Protein AF-A0A966R6T7-F1 (afdb_monomer_lite)

Foldseek 3Di:
DVVVVVVQFLQQLVVVCVLQVWAADPDPVAARTADPVGAGEHEFEDDPQKTWDAFFAALVNLVVLLQHKYKYFYADQDPVGGQGPWIWIAHSVLCVVVSVVVHVVQVVVQVVVVVVLVVCVVVPDDPVRSVVVCVVCVSGPGHGTDIDGNVSRVVGTDIADSPHSVRSNVVVVVVCVVRPGDDD

pLDDT: mean 89.48, std 11.53, range [48.59, 98.56]

Secondary structure (DSSP, 8-state):
-HHHHHHHHHHHHHHHHHHHT-EE-S-TTS-SEE-TT--EEEEEEEETTEE---SSB-HHHHHHHTTSEEEEEEEEEETTEEEEEEEEEE-GGGGHHHHHHHHHHHHHHHHHHHHHHHHHHHTT--HHHHHHHHHHTTT-S-BSSPPEEHHHHHHHSEEE-SS-HHHHHHHHHHHHHHSPPPP-

Sequence (184 aa):
MARAEMFQDNRRESQIAAFLGLVASERRAGEDAVDSKGNAYELKSASNSQVTTGRDVGVHTIEKWRQTFWVVAAGRQDEQGLQFSALFVVHPQGLESWFGRLESLLKSEERRFKRVLRAAKRAGATDEDIEFVRQKCQRGITRNNPKIPLQLFRENGLQLDHQNAAKAREQLAGFVRRHPLPRS

Radius of gyration: 19.32 Å; chains: 1; bounding box: 43×28×60 Å

Structure (mmCIF, N/CA/C/O backbone):
data_AF-A0A966R6T7-F1
#
_entry.id   AF-A0A966R6T7-F1
#
loop_
_atom_site.group_PDB
_atom_site.id
_atom_site.type_symbol
_atom_site.label_atom_id
_atom_site.label_alt_id
_atom_site.label_comp_id
_atom_site.label_asym_id
_atom_site.label_entity_id
_atom_site.label_seq_id
_atom_site.pdbx_PDB_ins_code
_atom_site.Cartn_x
_atom_site.Cartn_y
_atom_site.Cartn_z
_atom_site.occupancy
_atom_site.B_iso_or_equiv
_atom_site.auth_seq_id
_atom_site.auth_comp_id
_atom_site.auth_asym_id
_atom_site.auth_atom_id
_atom_site.pdbx_PDB_model_num
ATOM 1 N N . MET A 1 1 ? 22.887 -2.534 9.199 1.00 48.81 1 MET A N 1
ATOM 2 C CA . MET A 1 1 ? 21.661 -1.725 9.393 1.00 48.81 1 MET A CA 1
ATOM 3 C C . MET A 1 1 ? 20.399 -2.423 8.870 1.00 48.81 1 MET A C 1
ATOM 5 O O . MET A 1 1 ? 19.510 -2.648 9.673 1.00 48.81 1 MET A O 1
ATOM 9 N N . ALA A 1 2 ? 20.345 -2.896 7.616 1.00 55.16 2 ALA A N 1
ATOM 10 C CA . ALA A 1 2 ? 19.135 -3.493 7.009 1.00 55.16 2 ALA A CA 1
ATOM 11 C C . ALA A 1 2 ? 18.454 -4.653 7.779 1.00 55.16 2 ALA A C 1
ATOM 13 O O . ALA A 1 2 ? 17.241 -4.818 7.713 1.00 55.16 2 ALA A O 1
ATOM 14 N N . ARG A 1 3 ? 19.215 -5.474 8.519 1.00 48.59 3 ARG A N 1
ATOM 15 C CA . ARG A 1 3 ? 18.655 -6.603 9.283 1.00 48.59 3 ARG A CA 1
ATOM 16 C C . ARG A 1 3 ? 17.827 -6.138 10.488 1.00 48.59 3 ARG A C 1
ATOM 18 O O . ARG A 1 3 ? 16.816 -6.760 10.780 1.00 48.59 3 ARG A O 1
ATOM 25 N N . ALA A 1 4 ? 18.233 -5.054 11.151 1.00 57.59 4 ALA A N 1
ATOM 26 C CA . ALA A 1 4 ? 17.540 -4.518 12.323 1.00 57.59 4 ALA A CA 1
ATOM 27 C C . ALA A 1 4 ? 16.214 -3.841 11.941 1.00 57.59 4 ALA A C 1
ATOM 29 O O . ALA A 1 4 ? 15.201 -4.115 12.573 1.00 57.59 4 ALA A O 1
ATOM 30 N N . GLU A 1 5 ? 16.203 -3.047 10.865 1.00 58.25 5 GLU A N 1
ATOM 31 C CA . GLU A 1 5 ? 14.978 -2.423 10.334 1.00 58.25 5 GLU A CA 1
ATOM 32 C C . GLU A 1 5 ? 13.953 -3.476 9.905 1.00 58.25 5 GLU A C 1
ATOM 34 O O . GLU A 1 5 ? 12.793 -3.406 10.285 1.00 58.25 5 GLU A O 1
ATOM 39 N N . MET A 1 6 ? 14.402 -4.522 9.211 1.00 57.22 6 MET A N 1
ATOM 40 C CA . MET A 1 6 ? 13.554 -5.641 8.799 1.00 57.22 6 MET A CA 1
ATOM 41 C C . MET A 1 6 ? 12.954 -6.409 9.988 1.00 57.22 6 MET A C 1
ATOM 43 O O . MET A 1 6 ? 11.795 -6.808 9.947 1.00 57.22 6 MET A O 1
ATOM 47 N N . PHE A 1 7 ? 13.719 -6.618 11.066 1.00 59.69 7 PHE A N 1
ATOM 48 C CA . PHE A 1 7 ? 13.174 -7.211 12.292 1.00 59.69 7 PHE A CA 1
ATOM 49 C C . PHE A 1 7 ? 12.143 -6.299 12.968 1.00 59.69 7 PHE A C 1
ATOM 51 O O . PHE A 1 7 ? 11.191 -6.802 13.560 1.00 59.69 7 PHE A O 1
ATOM 58 N N . GLN A 1 8 ? 12.325 -4.980 12.894 1.00 60.62 8 GLN A N 1
ATOM 59 C CA . GLN A 1 8 ? 11.383 -4.012 13.453 1.00 60.62 8 GLN A CA 1
ATOM 60 C C . GLN A 1 8 ? 10.093 -3.912 12.630 1.00 60.62 8 GLN A C 1
ATOM 62 O O . GLN A 1 8 ? 9.017 -3.935 13.222 1.00 60.62 8 GLN A O 1
ATOM 67 N N . ASP A 1 9 ? 10.178 -3.866 11.299 1.00 65.44 9 ASP A N 1
ATOM 68 C CA . ASP A 1 9 ? 9.009 -3.857 10.407 1.00 65.44 9 ASP A CA 1
ATOM 69 C C . ASP A 1 9 ? 8.148 -5.104 10.609 1.00 65.44 9 ASP A C 1
ATOM 71 O O . ASP A 1 9 ? 6.967 -4.986 10.938 1.00 65.44 9 ASP A O 1
ATOM 75 N N . ASN A 1 10 ? 8.767 -6.289 10.577 1.00 76.62 10 ASN A N 1
ATOM 76 C CA . ASN A 1 10 ? 8.056 -7.546 10.803 1.00 76.62 10 ASN A CA 1
ATOM 77 C C . ASN A 1 10 ? 7.367 -7.583 12.177 1.00 76.62 10 ASN A C 1
ATOM 79 O O . ASN A 1 10 ? 6.277 -8.137 12.309 1.00 76.62 10 ASN A O 1
ATOM 83 N N . ARG A 1 11 ? 7.981 -6.995 13.217 1.00 82.19 11 ARG A N 1
ATOM 84 C CA . ARG A 1 11 ? 7.363 -6.898 14.551 1.00 82.19 11 ARG A CA 1
ATOM 85 C C . ARG A 1 11 ? 6.141 -5.983 14.551 1.00 82.19 11 ARG A C 1
ATOM 87 O O . ARG A 1 11 ? 5.140 -6.345 15.162 1.00 82.19 11 ARG A O 1
ATOM 94 N N . ARG A 1 12 ? 6.201 -4.834 13.868 1.00 86.00 12 ARG A N 1
ATOM 95 C CA . ARG A 1 12 ? 5.064 -3.905 13.759 1.00 86.00 12 ARG A CA 1
ATOM 96 C C . ARG A 1 12 ? 3.897 -4.538 13.014 1.00 86.00 12 ARG A C 1
ATOM 98 O O . ARG A 1 12 ? 2.777 -4.509 13.514 1.00 86.00 12 ARG A O 1
ATOM 105 N N . GLU A 1 13 ? 4.161 -5.147 11.863 1.00 89.12 13 GLU A N 1
ATOM 106 C CA . GLU A 1 13 ? 3.142 -5.834 11.061 1.00 89.12 13 GLU A CA 1
ATOM 107 C C . GLU A 1 13 ? 2.520 -7.002 11.842 1.00 89.12 13 GLU A C 1
ATOM 109 O O . GLU A 1 13 ? 1.297 -7.108 11.921 1.00 89.12 13 GLU A O 1
ATOM 114 N N . SER A 1 14 ? 3.339 -7.798 12.540 1.00 89.44 14 SER A N 1
ATOM 115 C CA . SER A 1 14 ? 2.851 -8.885 13.404 1.00 89.44 14 SER A CA 1
ATOM 116 C C . SER A 1 14 ? 1.982 -8.376 14.558 1.00 89.44 14 SER A C 1
ATOM 118 O O . SER A 1 14 ? 0.968 -8.991 14.883 1.00 89.44 14 SER A O 1
ATOM 120 N N . GLN A 1 15 ? 2.343 -7.245 15.175 1.00 92.00 15 GLN A N 1
ATOM 121 C CA . GLN A 1 15 ? 1.552 -6.638 16.248 1.00 92.00 15 GLN A CA 1
ATOM 122 C C . GLN A 1 15 ? 0.191 -6.148 15.731 1.00 92.00 15 GLN A C 1
ATOM 124 O O . GLN A 1 15 ? -0.826 -6.367 16.389 1.00 92.00 15 GLN A O 1
ATOM 129 N N . ILE A 1 16 ? 0.151 -5.532 14.542 1.00 94.88 16 ILE A N 1
ATOM 130 C CA . ILE A 1 16 ? -1.099 -5.115 13.885 1.00 94.88 16 ILE A CA 1
ATOM 131 C C . ILE A 1 16 ? -1.970 -6.339 13.573 1.00 94.88 16 ILE A C 1
ATOM 133 O O . ILE A 1 16 ? -3.153 -6.348 13.918 1.00 94.88 16 ILE A O 1
ATOM 137 N N . ALA A 1 17 ? -1.389 -7.385 12.974 1.00 95.25 17 ALA A N 1
ATOM 138 C CA . ALA A 1 17 ? -2.096 -8.623 12.650 1.00 95.25 17 ALA A CA 1
ATOM 139 C C . ALA A 1 17 ? -2.708 -9.264 13.905 1.00 95.25 17 ALA A C 1
ATOM 141 O O . ALA A 1 17 ? -3.908 -9.536 13.940 1.00 95.25 17 ALA A O 1
ATOM 142 N N . ALA A 1 18 ? -1.919 -9.414 14.974 1.00 94.56 18 ALA A N 1
ATOM 143 C CA . ALA A 1 18 ? -2.379 -9.976 16.241 1.00 94.56 18 ALA A CA 1
ATOM 144 C C . ALA A 1 18 ? -3.498 -9.136 16.884 1.00 94.56 18 ALA A C 1
ATOM 146 O O . ALA A 1 18 ? -4.502 -9.679 17.362 1.00 94.56 18 ALA A O 1
ATOM 147 N N . PHE A 1 19 ? -3.373 -7.805 16.859 1.00 95.88 19 PHE A N 1
ATOM 148 C CA . PHE A 1 19 ? -4.409 -6.907 17.370 1.00 95.88 19 PHE A CA 1
ATOM 149 C C . PHE A 1 19 ? -5.736 -7.103 16.622 1.00 95.88 19 PHE A C 1
ATOM 151 O O . PHE A 1 19 ? -6.790 -7.225 17.248 1.00 95.88 19 PHE A O 1
ATOM 158 N N . LEU A 1 20 ? -5.681 -7.250 15.297 1.00 97.25 20 LEU A N 1
ATOM 159 C CA . LEU A 1 20 ? -6.846 -7.437 14.428 1.00 97.25 20 LEU A CA 1
ATOM 160 C C . LEU A 1 20 ? -7.298 -8.894 14.254 1.00 97.25 20 LEU A C 1
ATOM 162 O O . LEU A 1 20 ? -8.274 -9.141 13.550 1.00 97.25 20 LEU A O 1
ATOM 166 N N . GLY A 1 21 ? -6.642 -9.857 14.908 1.00 96.00 21 GLY A N 1
ATOM 167 C CA . GLY A 1 21 ? -6.989 -11.276 14.781 1.00 96.00 21 GLY A CA 1
ATOM 168 C C . GLY A 1 21 ? -6.755 -11.839 13.373 1.00 96.00 21 GLY A C 1
ATOM 169 O O . GLY A 1 21 ? -7.456 -12.762 12.966 1.00 96.00 21 GLY A O 1
ATOM 170 N N . LEU A 1 22 ? -5.805 -11.265 12.634 1.00 96.38 22 LEU A N 1
ATOM 171 C CA . LEU A 1 22 ? -5.374 -11.731 11.318 1.00 96.38 22 LEU A CA 1
ATOM 172 C C . LEU A 1 22 ? -4.207 -12.713 11.460 1.00 96.38 22 LEU A C 1
ATOM 174 O O . LEU A 1 22 ? -3.426 -12.641 12.411 1.00 96.38 22 LEU A O 1
ATOM 178 N N . VAL A 1 23 ? -4.059 -13.602 10.482 1.00 92.88 23 VAL A N 1
ATOM 179 C CA . VAL A 1 23 ? -2.916 -14.513 10.390 1.00 92.88 23 VAL A CA 1
ATOM 180 C C . VAL A 1 23 ? -1.836 -13.836 9.555 1.00 92.88 23 VAL A C 1
ATOM 182 O O . VAL A 1 23 ? -2.030 -13.615 8.363 1.00 92.88 23 VAL A O 1
ATOM 185 N N . ALA A 1 24 ? -0.713 -13.481 10.182 1.00 89.12 24 ALA A N 1
ATOM 186 C CA . ALA A 1 24 ? 0.428 -12.900 9.480 1.00 89.12 24 ALA A CA 1
ATOM 187 C C . ALA A 1 24 ? 1.060 -13.925 8.527 1.00 89.12 24 ALA A C 1
ATOM 189 O O . ALA A 1 24 ? 1.245 -15.091 8.885 1.00 89.12 24 ALA A O 1
ATOM 190 N N . SER A 1 25 ? 1.419 -13.491 7.323 1.00 82.25 25 SER A N 1
ATOM 191 C CA . SER A 1 25 ? 2.091 -14.349 6.353 1.00 82.25 25 SER A CA 1
ATOM 192 C C . SER A 1 25 ? 3.572 -14.504 6.688 1.00 82.25 25 SER A C 1
ATOM 194 O O . SER A 1 25 ? 4.299 -13.531 6.863 1.00 82.25 25 SER A O 1
ATOM 196 N N . GLU A 1 26 ? 4.077 -15.737 6.662 1.00 68.50 26 GLU A N 1
ATOM 197 C CA . GLU A 1 26 ? 5.515 -16.003 6.838 1.00 68.50 26 GLU A CA 1
ATOM 198 C C . GLU A 1 26 ? 6.348 -15.684 5.578 1.00 68.50 26 GLU A C 1
ATOM 200 O O . GLU A 1 26 ? 7.582 -15.631 5.613 1.00 68.50 26 GLU A O 1
ATOM 205 N N . ARG A 1 27 ? 5.689 -15.475 4.428 1.00 59.03 27 ARG A N 1
ATOM 206 C CA . ARG A 1 27 ? 6.336 -15.277 3.122 1.00 59.03 27 ARG A CA 1
ATOM 207 C C . ARG A 1 27 ? 6.446 -13.794 2.765 1.00 59.03 27 ARG A C 1
ATOM 209 O O . ARG A 1 27 ? 5.451 -13.151 2.466 1.00 59.03 27 ARG A O 1
ATOM 216 N N . ARG A 1 28 ? 7.682 -13.300 2.615 1.00 54.72 28 ARG A N 1
ATOM 217 C CA . ARG A 1 28 ? 8.009 -11.903 2.236 1.00 54.72 28 ARG A CA 1
ATOM 218 C C . ARG A 1 28 ? 7.485 -11.416 0.876 1.00 54.72 28 ARG A C 1
ATOM 220 O O . ARG A 1 28 ? 7.586 -10.232 0.587 1.00 54.72 28 ARG A O 1
ATOM 227 N N . ALA A 1 29 ? 7.041 -12.321 0.006 1.00 54.47 29 ALA A N 1
ATOM 228 C CA . ALA A 1 29 ? 6.532 -11.989 -1.330 1.00 54.47 29 ALA A CA 1
ATOM 229 C C . ALA A 1 29 ? 4.987 -12.001 -1.403 1.00 54.47 29 ALA A C 1
ATOM 231 O O . ALA A 1 29 ? 4.412 -11.641 -2.433 1.00 54.47 29 ALA A O 1
ATOM 232 N N . GLY A 1 30 ? 4.324 -12.426 -0.320 1.00 67.81 30 GLY A N 1
ATOM 233 C CA . GLY A 1 30 ? 2.870 -12.538 -0.197 1.00 67.81 30 GLY A CA 1
ATOM 234 C C . GLY A 1 30 ? 2.227 -11.271 0.351 1.00 67.81 30 GLY A C 1
ATOM 235 O O . GLY A 1 30 ? 2.848 -10.211 0.359 1.00 67.81 30 GLY A O 1
ATOM 236 N N . GLU A 1 31 ? 0.949 -11.344 0.690 1.00 83.31 31 GLU A N 1
ATOM 237 C CA . GLU A 1 31 ? 0.270 -10.279 1.437 1.00 83.31 31 GLU A CA 1
ATOM 238 C C . GLU A 1 31 ? 0.726 -10.345 2.895 1.00 83.31 31 GLU A C 1
ATOM 240 O O . GLU A 1 31 ? 1.107 -11.420 3.358 1.00 83.31 31 GLU A O 1
ATOM 245 N N . ASP A 1 32 ? 0.708 -9.232 3.622 1.00 90.31 32 ASP A N 1
ATOM 246 C CA . ASP A 1 32 ? 1.268 -9.182 4.977 1.00 90.31 32 ASP A CA 1
ATOM 247 C C . ASP A 1 32 ? 0.447 -10.032 5.964 1.00 90.31 32 ASP A C 1
ATOM 249 O O . ASP A 1 32 ? 1.001 -10.645 6.881 1.00 90.31 32 ASP A O 1
ATOM 253 N N . ALA A 1 33 ? -0.873 -10.123 5.761 1.00 94.25 33 ALA A N 1
ATOM 254 C CA . ALA A 1 33 ? -1.752 -10.988 6.541 1.00 94.25 33 ALA A CA 1
ATOM 255 C C . ALA A 1 33 ? -3.020 -11.411 5.783 1.00 94.25 33 ALA A C 1
ATOM 257 O O . ALA A 1 33 ? -3.420 -10.781 4.804 1.00 94.25 33 ALA A O 1
ATOM 258 N N . VAL A 1 34 ? -3.685 -12.450 6.291 1.00 94.31 34 VAL A N 1
ATOM 259 C CA . VAL A 1 34 ? -4.971 -12.956 5.790 1.00 94.31 34 VAL A CA 1
ATOM 260 C C . VAL A 1 34 ? -5.982 -13.150 6.921 1.00 94.31 34 VAL A C 1
ATOM 262 O O . VAL A 1 34 ? -5.610 -13.435 8.063 1.00 94.31 34 VAL A O 1
ATOM 265 N N . ASP A 1 35 ? -7.273 -13.004 6.619 1.00 94.81 35 ASP A N 1
ATOM 266 C CA . ASP A 1 35 ? -8.348 -13.387 7.546 1.00 94.81 35 ASP A CA 1
ATOM 267 C C . ASP A 1 35 ? -8.838 -14.829 7.320 1.00 94.81 35 ASP A C 1
ATOM 269 O O . ASP A 1 35 ? -8.444 -15.514 6.376 1.00 94.81 35 ASP A O 1
ATOM 273 N N . SER A 1 36 ? -9.741 -15.303 8.185 1.00 92.19 36 SER A N 1
ATOM 274 C CA . SER A 1 36 ? -10.308 -16.659 8.111 1.00 92.19 36 SER A CA 1
ATOM 275 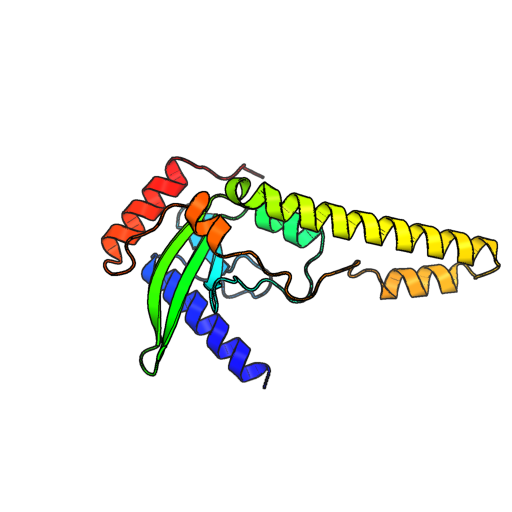C C . SER A 1 36 ? -11.163 -16.931 6.868 1.00 92.19 36 SER A C 1
ATOM 277 O O . SER A 1 36 ? -11.532 -18.079 6.623 1.00 92.19 36 SER A O 1
ATOM 279 N N . LYS A 1 37 ? -11.497 -15.899 6.088 1.00 91.31 37 LYS A N 1
ATOM 280 C CA . LYS A 1 37 ? -12.238 -16.002 4.825 1.00 91.31 37 LYS A CA 1
ATOM 281 C C . LYS A 1 37 ? -11.316 -15.899 3.608 1.00 91.31 37 LYS A C 1
ATOM 283 O O . LYS A 1 37 ? -11.815 -15.920 2.486 1.00 91.31 37 LYS A O 1
ATOM 288 N N . GLY A 1 38 ? -10.004 -15.796 3.825 1.00 91.69 38 GLY A N 1
ATOM 289 C CA . GLY A 1 38 ? -9.005 -15.673 2.771 1.00 91.69 38 GLY A CA 1
ATOM 290 C C . GLY A 1 38 ? -8.897 -14.272 2.176 1.00 91.69 38 GLY A C 1
ATOM 291 O O . GLY A 1 38 ? -8.292 -14.130 1.118 1.00 91.69 38 GLY A O 1
ATOM 292 N N . ASN A 1 39 ? -9.466 -13.234 2.807 1.00 94.25 39 ASN A N 1
ATOM 293 C CA . ASN A 1 39 ? -9.198 -11.873 2.348 1.00 94.25 39 ASN A CA 1
ATOM 294 C C . ASN A 1 39 ? -7.771 -11.484 2.717 1.00 94.25 39 ASN A C 1
ATOM 296 O O . ASN A 1 39 ? -7.317 -11.740 3.834 1.00 94.25 39 ASN A O 1
ATOM 300 N N . ALA A 1 40 ? -7.107 -10.823 1.781 1.00 94.62 40 ALA A N 1
ATOM 301 C CA . ALA A 1 40 ? -5.732 -10.395 1.904 1.00 94.62 40 ALA A CA 1
ATOM 302 C C . ALA A 1 40 ? -5.600 -8.960 2.427 1.00 94.62 40 ALA A C 1
ATOM 304 O O . ALA A 1 40 ? -6.387 -8.078 2.064 1.00 94.62 40 ALA A O 1
ATOM 305 N N . TYR A 1 41 ? -4.560 -8.723 3.228 1.00 96.00 41 TYR A N 1
ATOM 306 C CA . TYR A 1 41 ? -4.270 -7.438 3.855 1.00 96.00 41 TYR A CA 1
ATOM 307 C C . TYR A 1 41 ? -2.806 -7.037 3.650 1.00 96.00 41 TYR A C 1
ATOM 309 O O . TYR A 1 41 ? -1.891 -7.802 3.945 1.00 96.00 41 TYR A O 1
ATOM 317 N N . GLU A 1 42 ? -2.598 -5.800 3.209 1.00 95.88 42 GLU A N 1
ATOM 318 C CA . GLU A 1 42 ? -1.329 -5.083 3.317 1.00 95.88 42 GLU A CA 1
ATOM 319 C C . GLU A 1 42 ? -1.334 -4.313 4.648 1.00 95.88 42 GLU A C 1
ATOM 321 O O . GLU A 1 42 ? -2.228 -3.498 4.906 1.00 95.88 42 GLU A O 1
ATOM 326 N N . LEU A 1 43 ? -0.354 -4.573 5.509 1.00 95.06 43 LEU A N 1
ATOM 327 C CA . LEU A 1 43 ? -0.218 -3.971 6.831 1.00 95.06 43 LEU A CA 1
ATOM 328 C C . LEU A 1 43 ? 0.937 -2.978 6.808 1.00 95.06 43 LEU A C 1
ATOM 330 O O . LEU A 1 43 ? 2.046 -3.300 6.394 1.00 95.06 43 LEU A O 1
ATOM 334 N N . LYS A 1 44 ? 0.700 -1.752 7.270 1.00 93.25 44 LYS A N 1
ATOM 335 C CA . LYS A 1 44 ? 1.748 -0.730 7.338 1.00 93.25 44 LYS A CA 1
ATOM 336 C C . LYS A 1 44 ? 1.672 0.076 8.620 1.00 93.25 44 LYS A C 1
ATOM 338 O O . LYS A 1 44 ? 0.611 0.273 9.211 1.00 93.25 44 LYS A O 1
ATOM 343 N N . SER A 1 45 ? 2.818 0.613 9.017 1.00 90.25 45 SER A N 1
ATOM 344 C CA . SER A 1 45 ? 2.896 1.678 10.013 1.00 90.25 45 SER A CA 1
ATOM 345 C C . SER A 1 45 ? 3.174 3.020 9.341 1.00 90.25 45 SER A C 1
ATOM 347 O O . SER A 1 45 ? 3.980 3.090 8.412 1.00 90.25 45 SER A O 1
ATOM 349 N N . ALA A 1 46 ? 2.554 4.090 9.829 1.00 88.38 46 ALA A N 1
ATOM 350 C CA . ALA A 1 46 ? 2.800 5.447 9.359 1.00 88.38 46 ALA A CA 1
ATOM 351 C C . ALA A 1 46 ? 3.719 6.213 10.318 1.00 88.38 46 ALA A C 1
ATOM 353 O O . ALA A 1 46 ? 3.508 6.205 11.531 1.00 88.38 46 ALA A O 1
ATOM 354 N N . SER A 1 47 ? 4.680 6.952 9.763 1.00 79.25 47 SER A N 1
ATOM 355 C CA . SER A 1 47 ? 5.475 7.953 10.482 1.00 79.25 47 SER A CA 1
ATOM 356 C C . SER A 1 47 ? 5.376 9.297 9.758 1.00 79.25 47 SER A C 1
ATOM 358 O O . SER A 1 47 ? 5.286 9.346 8.532 1.00 79.25 47 SER A O 1
ATOM 360 N N . ASN A 1 48 ? 5.334 10.408 10.502 1.00 75.19 48 ASN A N 1
ATOM 361 C CA . ASN A 1 48 ? 5.305 11.769 9.939 1.00 75.19 48 ASN A CA 1
ATOM 362 C C . ASN A 1 48 ? 4.241 11.985 8.839 1.00 75.19 48 ASN A C 1
ATOM 364 O O . ASN A 1 48 ? 4.513 12.588 7.803 1.00 75.19 48 ASN A O 1
ATOM 368 N N . SER A 1 49 ? 3.024 11.470 9.048 1.00 86.12 49 SER A N 1
ATOM 369 C CA 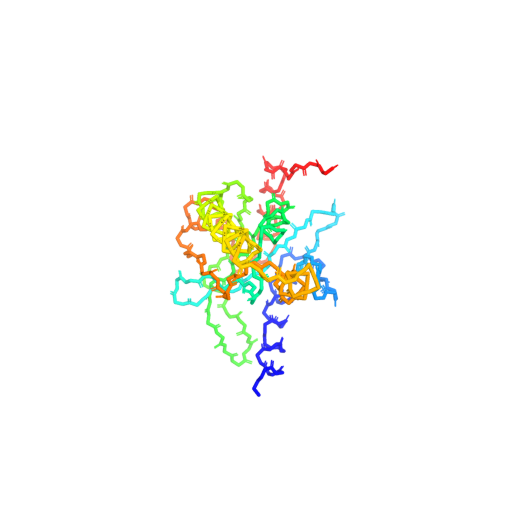. SER A 1 49 ? 1.896 11.574 8.102 1.00 86.12 49 SER A CA 1
ATOM 370 C C . SER A 1 49 ? 2.102 10.880 6.746 1.00 86.12 49 SER A C 1
ATOM 372 O O . SER A 1 49 ? 1.338 11.129 5.813 1.00 86.12 49 SER A O 1
ATOM 374 N N . GLN A 1 50 ? 3.090 9.993 6.623 1.00 89.75 50 GLN A N 1
ATOM 375 C CA . GLN A 1 50 ? 3.373 9.235 5.406 1.00 89.75 50 GLN A CA 1
ATOM 376 C C . GLN A 1 50 ? 3.382 7.734 5.696 1.00 89.75 50 GLN A C 1
ATOM 378 O O . GLN A 1 50 ? 3.866 7.282 6.734 1.00 89.75 50 GLN A O 1
ATOM 383 N N . VAL A 1 51 ? 2.872 6.960 4.744 1.00 92.19 51 VAL A N 1
ATOM 384 C CA . VAL A 1 51 ? 2.904 5.497 4.755 1.00 92.19 51 VAL A CA 1
ATOM 385 C C . VAL A 1 51 ? 3.986 5.043 3.789 1.00 92.19 51 VAL A C 1
ATOM 387 O O . VAL A 1 51 ? 4.046 5.488 2.637 1.00 92.19 51 VAL A O 1
ATOM 390 N N . THR A 1 52 ? 4.894 4.206 4.283 1.00 89.88 52 THR A N 1
ATOM 391 C CA . THR A 1 52 ? 5.944 3.597 3.470 1.00 89.88 52 THR A CA 1
ATOM 392 C C . THR A 1 52 ? 5.366 2.489 2.599 1.00 89.88 52 THR A C 1
ATOM 394 O O . THR A 1 52 ? 4.368 1.862 2.941 1.00 89.88 52 THR A O 1
ATOM 397 N N . THR A 1 53 ? 6.007 2.246 1.464 1.00 88.81 53 THR A N 1
ATOM 398 C CA . THR A 1 53 ? 5.662 1.150 0.553 1.00 88.81 53 THR A CA 1
ATOM 399 C C . THR A 1 53 ? 6.913 0.321 0.235 1.00 88.81 53 THR A C 1
ATOM 401 O O . THR A 1 53 ? 7.912 0.398 0.956 1.00 88.81 53 THR A O 1
ATOM 404 N N . GLY A 1 54 ? 6.878 -0.498 -0.819 1.00 86.94 54 GLY A N 1
ATOM 405 C CA . GLY A 1 54 ? 7.991 -1.356 -1.223 1.00 86.94 54 GLY A CA 1
ATOM 406 C C . GLY A 1 54 ? 9.191 -0.608 -1.821 1.00 86.94 54 GLY A C 1
ATOM 407 O O . GLY A 1 54 ? 9.097 0.536 -2.260 1.00 86.94 54 GLY A O 1
ATOM 408 N N . ARG A 1 55 ? 10.345 -1.282 -1.871 1.00 86.94 55 ARG A N 1
ATOM 409 C CA . ARG A 1 55 ? 11.573 -0.771 -2.518 1.00 86.94 55 ARG A CA 1
ATOM 410 C C . ARG A 1 55 ? 11.537 -0.861 -4.044 1.00 86.94 55 ARG A C 1
ATOM 412 O O . ARG A 1 55 ? 12.135 -0.032 -4.715 1.00 86.94 55 ARG A O 1
ATOM 419 N N . ASP A 1 56 ? 10.817 -1.842 -4.572 1.00 88.44 56 ASP A N 1
ATOM 420 C CA . ASP A 1 56 ? 10.757 -2.140 -6.002 1.00 88.44 56 ASP A CA 1
ATOM 421 C C . ASP A 1 56 ? 9.304 -2.095 -6.482 1.00 88.44 56 ASP A C 1
ATOM 423 O O . ASP A 1 56 ? 8.738 -3.102 -6.899 1.00 88.44 56 ASP A O 1
ATOM 427 N N . VAL A 1 57 ? 8.668 -0.923 -6.376 1.00 91.56 57 VAL A N 1
ATOM 428 C CA . VAL A 1 57 ? 7.256 -0.766 -6.755 1.00 91.56 57 VAL A CA 1
ATOM 429 C C . VAL A 1 57 ? 7.143 -0.595 -8.264 1.00 91.56 57 VAL A C 1
ATOM 431 O O . VAL A 1 57 ? 7.548 0.437 -8.804 1.00 91.56 57 VAL A O 1
ATOM 434 N N . GLY A 1 58 ? 6.588 -1.605 -8.932 1.00 92.31 58 GLY A N 1
ATOM 435 C CA . GLY A 1 58 ? 6.256 -1.596 -10.357 1.00 92.31 58 GLY A CA 1
ATOM 436 C C . GLY A 1 58 ? 4.748 -1.690 -10.605 1.00 92.31 58 GLY A C 1
ATOM 437 O O . GLY A 1 58 ? 3.950 -1.744 -9.672 1.00 92.31 58 GLY A O 1
ATOM 438 N N . VAL A 1 59 ? 4.346 -1.750 -11.881 1.00 92.31 59 VAL A N 1
ATOM 439 C CA . VAL A 1 59 ? 2.924 -1.880 -12.272 1.00 92.31 59 VAL A CA 1
ATOM 440 C C . VAL A 1 59 ? 2.291 -3.143 -11.670 1.00 92.31 59 VAL A C 1
ATOM 442 O O . VAL A 1 59 ? 1.222 -3.059 -11.077 1.00 92.31 59 VAL A O 1
ATOM 445 N N . HIS A 1 60 ? 3.007 -4.270 -11.700 1.00 90.12 60 HIS A N 1
ATOM 446 C CA . HIS A 1 60 ? 2.574 -5.532 -11.085 1.00 90.12 60 HIS A CA 1
AT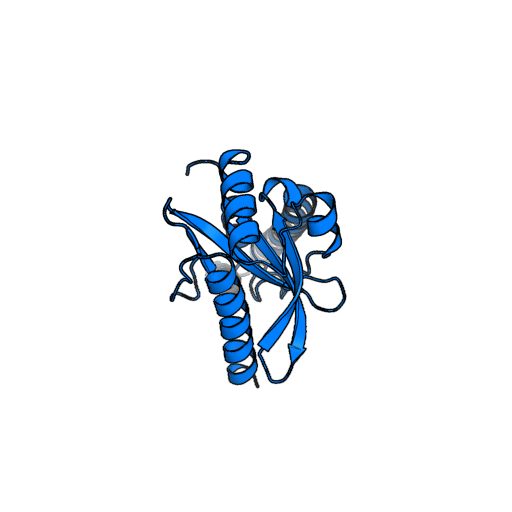OM 447 C C . HIS A 1 60 ? 2.321 -5.415 -9.568 1.00 90.12 60 HIS A C 1
ATOM 449 O O . HIS A 1 60 ? 1.447 -6.079 -9.018 1.00 90.12 60 HIS A O 1
ATOM 455 N N . THR A 1 61 ? 3.075 -4.557 -8.867 1.00 92.25 61 THR A N 1
ATOM 456 C CA . THR A 1 61 ? 2.872 -4.303 -7.435 1.00 92.25 61 THR A CA 1
ATOM 457 C C . THR A 1 61 ? 1.541 -3.592 -7.205 1.00 92.25 61 THR A C 1
ATOM 459 O O . THR A 1 61 ? 0.802 -3.945 -6.293 1.00 92.25 61 THR A O 1
ATOM 462 N N . ILE A 1 62 ? 1.213 -2.619 -8.060 1.00 94.31 62 ILE A N 1
ATOM 463 C CA . ILE A 1 62 ? -0.043 -1.862 -7.990 1.00 94.31 62 ILE A CA 1
ATOM 464 C C . ILE A 1 62 ? -1.239 -2.768 -8.301 1.00 94.31 62 ILE A C 1
ATOM 466 O O . ILE A 1 62 ? -2.262 -2.677 -7.629 1.00 94.31 62 ILE A O 1
ATOM 470 N N . GLU A 1 63 ? -1.112 -3.663 -9.283 1.00 93.19 63 GLU A N 1
ATOM 471 C CA . GLU A 1 63 ? -2.140 -4.664 -9.602 1.00 93.19 63 GLU A CA 1
ATOM 472 C C . GLU A 1 63 ? -2.466 -5.540 -8.388 1.00 93.19 63 GLU A C 1
ATOM 474 O O . GLU A 1 63 ? -3.637 -5.682 -8.041 1.00 93.19 63 GLU A O 1
ATOM 479 N N . LYS A 1 64 ? -1.439 -6.030 -7.681 1.00 92.19 64 LYS A N 1
ATOM 480 C CA . LYS A 1 64 ? -1.618 -6.763 -6.421 1.00 92.19 64 LYS A CA 1
ATOM 481 C C . LYS A 1 64 ? -2.275 -5.894 -5.347 1.00 92.19 64 LYS A C 1
ATOM 483 O O . LYS A 1 64 ? -3.241 -6.317 -4.727 1.00 92.19 64 LYS A O 1
ATOM 488 N N . TRP A 1 65 ? -1.803 -4.664 -5.148 1.00 94.94 65 TRP A N 1
ATOM 489 C CA . TRP A 1 65 ? -2.359 -3.754 -4.139 1.00 94.94 65 TRP A CA 1
ATOM 490 C C . TRP A 1 65 ? -3.832 -3.402 -4.356 1.00 94.94 65 TRP A C 1
ATOM 492 O O . TRP A 1 65 ? -4.517 -3.075 -3.390 1.00 94.94 65 TRP A O 1
ATOM 502 N N . ARG A 1 66 ? -4.336 -3.482 -5.594 1.00 96.00 66 ARG A N 1
ATOM 503 C CA . ARG A 1 66 ? -5.766 -3.316 -5.904 1.00 96.00 66 ARG A CA 1
ATOM 504 C C . ARG A 1 66 ? -6.633 -4.503 -5.471 1.00 96.00 66 ARG A C 1
ATOM 506 O O . ARG A 1 66 ? -7.855 -4.381 -5.472 1.00 96.00 66 ARG A O 1
ATOM 513 N N . GLN A 1 67 ? -6.019 -5.623 -5.102 1.00 95.25 67 GLN A N 1
ATOM 514 C CA . GLN A 1 67 ? -6.683 -6.859 -4.681 1.00 95.25 67 GLN A CA 1
ATOM 515 C C . GLN A 1 67 ? -6.559 -7.117 -3.175 1.00 95.25 67 GLN A C 1
ATOM 517 O O . GLN A 1 67 ? -6.970 -8.171 -2.704 1.00 95.25 67 GLN A O 1
ATOM 522 N N . THR A 1 68 ? -6.017 -6.173 -2.404 1.00 95.31 68 THR A N 1
ATOM 523 C CA . THR A 1 68 ? -5.797 -6.331 -0.962 1.00 95.31 68 THR A CA 1
ATOM 524 C C . THR A 1 68 ? -6.434 -5.185 -0.193 1.00 95.31 68 THR A C 1
ATOM 526 O O . THR A 1 68 ? -6.372 -4.028 -0.614 1.00 95.31 68 THR A O 1
ATOM 529 N N . PHE A 1 69 ? -6.998 -5.472 0.978 1.00 97.81 69 PHE A N 1
ATOM 530 C CA . PHE A 1 69 ? -7.306 -4.420 1.942 1.00 97.81 69 PHE A CA 1
ATOM 531 C C . PHE A 1 69 ? -6.013 -3.802 2.463 1.00 97.81 69 PHE A C 1
ATOM 533 O O . PHE A 1 69 ? -4.981 -4.463 2.532 1.00 97.81 69 PHE A O 1
ATOM 540 N N . TRP A 1 70 ? -6.074 -2.539 2.865 1.00 97.75 70 TRP A N 1
ATOM 541 C CA . TRP A 1 70 ? -4.947 -1.870 3.497 1.00 97.75 70 TRP A CA 1
ATOM 542 C C . TRP A 1 70 ? -5.278 -1.529 4.935 1.00 97.75 70 TRP A C 1
ATOM 544 O O . TRP A 1 70 ? -6.315 -0.921 5.203 1.00 97.75 70 TRP A O 1
ATOM 554 N N . VAL A 1 71 ? -4.372 -1.869 5.846 1.00 97.62 71 VAL A N 1
ATOM 555 C CA . VAL A 1 71 ? -4.440 -1.466 7.247 1.00 97.62 71 VAL A CA 1
ATOM 556 C C . VAL A 1 71 ? -3.226 -0.622 7.582 1.00 97.62 71 VAL A C 1
ATOM 558 O O . VAL A 1 71 ? -2.086 -1.034 7.370 1.00 97.62 71 VAL A O 1
ATOM 561 N N . VAL A 1 72 ? -3.471 0.558 8.146 1.00 96.38 72 VAL A N 1
ATOM 562 C CA . VAL A 1 72 ? -2.410 1.475 8.558 1.00 96.38 72 VAL A CA 1
ATOM 563 C C . VAL A 1 72 ? -2.542 1.817 10.029 1.00 96.38 72 VAL A C 1
ATOM 565 O O . VAL A 1 72 ? -3.537 2.406 10.451 1.00 96.38 72 VAL A O 1
ATOM 568 N N . ALA A 1 73 ? -1.500 1.502 10.793 1.00 94.75 73 ALA A N 1
ATOM 569 C CA . ALA A 1 73 ? -1.344 1.956 12.166 1.00 94.75 73 ALA A CA 1
ATOM 570 C C . ALA A 1 73 ? -0.478 3.222 12.209 1.00 94.75 73 ALA A C 1
ATOM 572 O O . ALA A 1 73 ? 0.679 3.219 11.787 1.00 94.75 73 ALA A O 1
ATOM 573 N N . ALA A 1 74 ? -1.016 4.314 12.741 1.00 92.31 74 ALA A N 1
ATOM 574 C CA . ALA A 1 74 ? -0.223 5.474 13.131 1.00 92.31 74 ALA A CA 1
ATOM 575 C C . ALA A 1 74 ? 0.105 5.359 14.620 1.00 92.31 74 ALA A C 1
ATOM 577 O O . ALA A 1 74 ? -0.747 4.965 15.417 1.00 92.31 74 ALA A O 1
ATOM 578 N N . GLY A 1 75 ? 1.334 5.691 15.001 1.00 87.62 75 GLY A N 1
ATOM 579 C CA . GLY A 1 75 ? 1.772 5.481 16.372 1.00 87.62 75 GLY A CA 1
ATOM 580 C C . GLY A 1 75 ? 3.213 5.881 16.624 1.00 87.62 75 GLY A C 1
ATOM 581 O O . GLY A 1 75 ? 3.905 6.378 15.733 1.00 87.62 75 GLY A O 1
ATOM 582 N N . ARG A 1 76 ? 3.661 5.660 17.857 1.00 84.62 76 ARG A N 1
ATOM 583 C CA . ARG A 1 76 ? 5.063 5.823 18.256 1.00 84.62 76 ARG A CA 1
ATOM 584 C C . ARG A 1 76 ? 5.619 4.477 18.687 1.00 84.62 76 ARG A C 1
ATOM 586 O O . ARG A 1 76 ? 4.909 3.687 19.297 1.00 84.62 76 ARG A O 1
ATOM 593 N N . GLN A 1 77 ? 6.876 4.229 18.348 1.00 81.88 77 GLN A N 1
ATOM 594 C CA . GLN A 1 77 ? 7.600 3.078 18.868 1.00 81.88 77 GLN A CA 1
ATOM 595 C C . GLN A 1 77 ? 8.167 3.441 20.243 1.00 81.88 77 GLN A C 1
ATOM 597 O O . GLN A 1 77 ? 8.845 4.463 20.358 1.00 81.88 77 GLN A O 1
ATOM 602 N N . ASP A 1 78 ? 7.922 2.605 21.245 1.00 81.62 78 ASP A N 1
ATOM 603 C CA . ASP A 1 78 ? 8.577 2.665 22.551 1.00 81.62 78 ASP A CA 1
ATOM 604 C C . ASP A 1 78 ? 9.167 1.296 22.943 1.00 81.62 78 ASP A C 1
ATOM 606 O O . ASP A 1 78 ? 9.247 0.376 22.120 1.00 81.62 78 ASP A O 1
ATOM 610 N N . GLU A 1 79 ? 9.628 1.178 24.191 1.00 77.56 79 GLU A N 1
ATOM 611 C CA . GLU A 1 79 ? 10.216 -0.048 24.747 1.00 77.56 79 GLU A CA 1
ATOM 612 C C . GLU A 1 79 ? 9.232 -1.231 24.780 1.00 77.56 79 GLU A C 1
ATOM 614 O O . GLU A 1 79 ? 9.656 -2.386 24.780 1.00 77.56 79 GLU A O 1
ATOM 619 N N . GLN A 1 80 ? 7.925 -0.956 24.770 1.00 76.50 80 GLN A N 1
ATOM 620 C CA . GLN A 1 80 ? 6.850 -1.945 24.869 1.00 76.50 80 GLN A CA 1
ATOM 621 C C . GLN A 1 80 ? 6.295 -2.344 23.494 1.00 76.50 80 GLN A C 1
ATOM 623 O O . GLN A 1 80 ? 5.625 -3.370 23.377 1.00 76.50 80 GLN A O 1
ATOM 628 N N . GLY A 1 81 ? 6.588 -1.578 22.441 1.00 76.88 81 GLY A N 1
ATOM 629 C CA . GLY A 1 81 ? 6.188 -1.891 21.072 1.00 76.88 81 GLY A CA 1
ATOM 630 C C . GLY A 1 81 ? 5.685 -0.675 20.306 1.00 76.88 81 GLY A C 1
ATOM 631 O O . GLY A 1 81 ? 6.039 0.466 20.596 1.00 76.88 81 GLY A O 1
ATOM 632 N N . LEU A 1 82 ? 4.884 -0.920 19.268 1.00 80.12 82 LEU A N 1
ATOM 633 C CA . LEU A 1 82 ? 4.182 0.151 18.570 1.00 80.12 82 LEU A CA 1
ATOM 634 C C . LEU A 1 82 ? 2.940 0.538 19.382 1.00 80.12 82 LEU A C 1
ATOM 636 O O . LEU A 1 82 ? 2.011 -0.256 19.50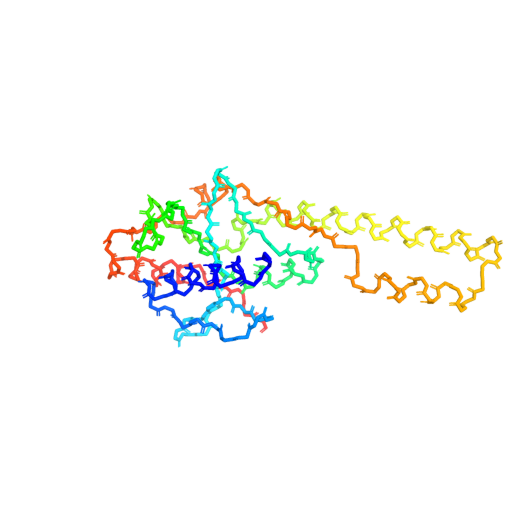7 1.00 80.12 82 LEU A O 1
ATOM 640 N N . GLN A 1 83 ? 2.911 1.764 19.897 1.00 88.19 83 GLN A N 1
ATOM 641 C CA . GLN A 1 83 ? 1.738 2.338 20.549 1.00 88.19 83 GLN A CA 1
ATOM 642 C C . GLN A 1 83 ? 0.852 2.993 19.498 1.00 88.19 83 GLN A C 1
ATOM 644 O O . GLN A 1 83 ? 1.223 4.019 18.914 1.00 88.19 83 GLN A O 1
ATOM 649 N N . PHE A 1 84 ? -0.309 2.396 19.232 1.00 89.69 84 PHE A N 1
ATOM 650 C CA . PHE A 1 84 ? -1.261 2.934 18.267 1.00 89.69 84 PHE A CA 1
ATOM 651 C C . PHE A 1 84 ? -1.874 4.233 18.797 1.00 89.69 84 PHE A C 1
ATOM 653 O O . PHE A 1 84 ? -2.431 4.269 19.887 1.00 89.69 84 PHE A O 1
ATOM 660 N N . SER A 1 85 ? -1.812 5.297 18.002 1.00 92.50 85 SER A N 1
ATOM 661 C CA . SER A 1 85 ? -2.619 6.507 18.195 1.00 92.50 85 SER A CA 1
ATOM 662 C C . SER A 1 85 ? -3.796 6.571 17.221 1.00 92.50 85 SER A C 1
ATOM 664 O O . SER A 1 85 ? -4.764 7.291 17.454 1.00 92.50 85 SER A O 1
ATOM 666 N N . ALA A 1 86 ? -3.725 5.816 16.122 1.00 94.38 86 ALA A N 1
ATOM 667 C CA . ALA A 1 86 ? -4.844 5.571 15.227 1.00 94.38 86 ALA A CA 1
ATOM 668 C C . ALA A 1 86 ? -4.620 4.287 14.424 1.00 94.38 86 ALA A C 1
ATOM 670 O O . ALA A 1 86 ? -3.484 3.911 14.130 1.00 94.38 86 ALA A O 1
ATOM 671 N N . LEU A 1 87 ? -5.717 3.651 14.026 1.00 97.12 87 LEU A N 1
ATOM 672 C CA . LEU A 1 87 ? -5.720 2.462 13.188 1.00 97.12 87 LEU A CA 1
ATOM 673 C C . LEU A 1 87 ? -6.782 2.646 12.107 1.00 97.12 87 LEU A C 1
ATOM 675 O O . LEU A 1 87 ? -7.924 2.968 12.423 1.00 97.12 87 LEU A O 1
ATOM 679 N N . PHE A 1 88 ? -6.412 2.475 10.844 1.00 98.25 88 PHE A N 1
ATOM 680 C CA . PHE A 1 88 ? -7.314 2.653 9.707 1.00 98.25 88 PHE A CA 1
ATOM 681 C C . PHE A 1 88 ? -7.375 1.379 8.880 1.00 98.25 88 PHE A C 1
ATOM 683 O O . PHE A 1 88 ? -6.342 0.744 8.678 1.00 98.25 88 PHE A O 1
ATOM 690 N N . VAL A 1 89 ? -8.556 1.056 8.354 1.00 98.50 89 VAL A N 1
ATOM 691 C CA . VAL A 1 89 ? -8.725 0.099 7.255 1.00 98.50 89 VAL A CA 1
ATOM 692 C C . VAL A 1 89 ? -9.295 0.811 6.033 1.00 98.50 89 VAL A C 1
ATOM 694 O O . VAL A 1 89 ? -10.197 1.639 6.153 1.00 98.50 89 VAL A O 1
ATOM 697 N N . VAL A 1 90 ? -8.767 0.495 4.853 1.00 98.19 90 VAL A N 1
ATOM 698 C CA . VAL A 1 90 ? -9.174 1.078 3.572 1.00 98.19 90 VAL A CA 1
ATOM 699 C C . VAL A 1 90 ? -9.361 -0.030 2.538 1.00 98.19 90 VAL A C 1
ATOM 701 O O . VAL A 1 90 ? -8.550 -0.951 2.433 1.00 98.19 90 VAL A O 1
ATOM 704 N N . HIS A 1 91 ? -10.431 0.075 1.748 1.00 98.25 91 HIS A N 1
ATOM 705 C CA . HIS A 1 91 ? -10.619 -0.730 0.541 1.00 98.25 91 HIS A CA 1
ATOM 706 C C . HIS A 1 91 ? -9.756 -0.144 -0.591 1.00 98.25 91 HIS A C 1
ATOM 708 O O . HIS A 1 91 ? -9.717 1.080 -0.718 1.00 98.25 91 HIS A O 1
ATOM 714 N N . PRO A 1 92 ? -9.109 -0.948 -1.455 1.00 97.31 92 PRO A N 1
ATOM 715 C CA . PRO A 1 92 ? -8.168 -0.451 -2.467 1.00 97.31 92 PRO A CA 1
ATOM 716 C C . PRO A 1 92 ? -8.734 0.632 -3.396 1.00 97.31 92 PRO A C 1
ATOM 718 O O . PRO A 1 92 ? -8.003 1.531 -3.803 1.00 97.31 92 PRO A O 1
ATOM 721 N N . GLN A 1 93 ? -10.044 0.625 -3.663 1.00 97.12 93 GLN A N 1
ATOM 722 C CA . GLN A 1 93 ? -10.716 1.707 -4.406 1.00 97.12 93 GLN A CA 1
ATOM 723 C C . GLN A 1 93 ? -10.524 3.093 -3.762 1.00 97.12 93 GLN A C 1
ATOM 725 O O . GLN A 1 93 ? -10.399 4.086 -4.473 1.00 97.12 93 GLN A O 1
ATOM 730 N N . GLY A 1 94 ? -10.437 3.173 -2.431 1.00 97.31 94 GLY A N 1
ATOM 731 C CA . GLY A 1 94 ? -10.145 4.409 -1.699 1.00 97.31 94 GLY A CA 1
ATOM 732 C C . GLY A 1 94 ? -8.714 4.928 -1.893 1.00 97.31 94 GLY A C 1
ATOM 733 O O . GLY A 1 94 ? -8.416 6.068 -1.548 1.00 97.31 94 GLY A O 1
ATOM 734 N N . LEU A 1 95 ? -7.821 4.119 -2.469 1.00 97.69 95 LEU A N 1
ATOM 735 C CA . LEU A 1 95 ? -6.446 4.494 -2.810 1.00 97.69 95 LEU A CA 1
ATOM 736 C C . LEU A 1 95 ? -6.241 4.668 -4.324 1.00 97.69 95 LEU A C 1
ATOM 738 O O . LEU A 1 95 ? -5.143 5.020 -4.760 1.00 97.69 95 LEU A O 1
ATOM 742 N N . GLU A 1 96 ? -7.289 4.489 -5.134 1.00 96.62 96 GLU A N 1
ATOM 743 C CA . GLU A 1 96 ? -7.175 4.429 -6.594 1.00 96.62 96 GLU A CA 1
ATOM 744 C C . GLU A 1 96 ? -6.651 5.735 -7.204 1.00 96.62 96 GLU A C 1
ATOM 746 O O . GLU A 1 96 ? -5.868 5.716 -8.151 1.00 96.62 96 GLU A O 1
ATOM 751 N N . SER A 1 97 ? -6.985 6.886 -6.610 1.00 96.75 97 SER A N 1
ATOM 752 C CA . SER A 1 97 ? -6.444 8.180 -7.051 1.00 96.75 97 SER A CA 1
ATOM 753 C C . SER A 1 97 ? -4.915 8.247 -6.943 1.00 96.75 97 SER A C 1
ATOM 755 O O . SER A 1 97 ? -4.255 8.913 -7.743 1.00 96.75 97 SER A O 1
ATOM 757 N N . TRP A 1 98 ? -4.326 7.550 -5.969 1.00 97.75 98 TRP A N 1
ATOM 758 C CA . TRP A 1 98 ? -2.882 7.452 -5.810 1.00 97.75 98 TRP A CA 1
ATOM 759 C C . TRP A 1 98 ? -2.297 6.336 -6.681 1.00 97.75 98 TRP A C 1
ATOM 761 O O . TRP A 1 98 ? -1.321 6.596 -7.390 1.00 97.75 98 TRP A O 1
ATOM 771 N N . PHE A 1 99 ? -2.925 5.153 -6.713 1.00 97.38 99 PHE A N 1
ATOM 772 C CA . PHE A 1 99 ? -2.511 4.040 -7.577 1.00 97.38 99 PHE A CA 1
ATOM 773 C C . PHE A 1 99 ? -2.459 4.446 -9.050 1.00 97.38 99 PHE A C 1
ATOM 775 O O . PHE A 1 99 ? -1.422 4.277 -9.689 1.00 97.38 99 PHE A O 1
ATOM 782 N N . GLY A 1 100 ? -3.517 5.068 -9.573 1.00 97.62 100 GLY A N 1
ATOM 783 C CA . GLY A 1 100 ? -3.587 5.502 -10.967 1.00 97.62 100 GLY A CA 1
ATOM 784 C C . GLY A 1 100 ? -2.521 6.539 -11.334 1.00 97.62 100 GLY A C 1
ATOM 785 O O . GLY A 1 100 ? -1.936 6.470 -12.417 1.00 97.62 100 GLY A O 1
ATOM 786 N N . ARG A 1 101 ? -2.193 7.473 -10.426 1.00 97.50 101 ARG A N 1
ATOM 787 C CA . ARG A 1 101 ? -1.097 8.437 -10.645 1.00 97.50 101 ARG A CA 1
ATOM 788 C C . ARG A 1 101 ? 0.260 7.743 -10.720 1.00 97.50 101 ARG A C 1
ATOM 790 O O . ARG A 1 101 ? 1.027 8.022 -11.643 1.00 97.50 101 ARG A O 1
ATOM 797 N N . LEU A 1 102 ? 0.553 6.851 -9.773 1.00 96.38 102 LEU A N 1
ATOM 798 C CA . LEU A 1 102 ? 1.816 6.115 -9.752 1.00 96.38 102 LEU A CA 1
ATOM 799 C C . LEU A 1 102 ? 1.941 5.202 -10.978 1.00 96.38 102 LEU A C 1
ATOM 801 O O . LEU A 1 102 ? 2.968 5.204 -11.650 1.00 96.38 102 LEU A O 1
ATOM 805 N N . GLU A 1 103 ? 0.881 4.476 -11.319 1.00 96.31 103 GLU A N 1
ATOM 806 C CA . GLU A 1 103 ? 0.839 3.601 -12.486 1.00 96.31 103 GLU A CA 1
ATOM 8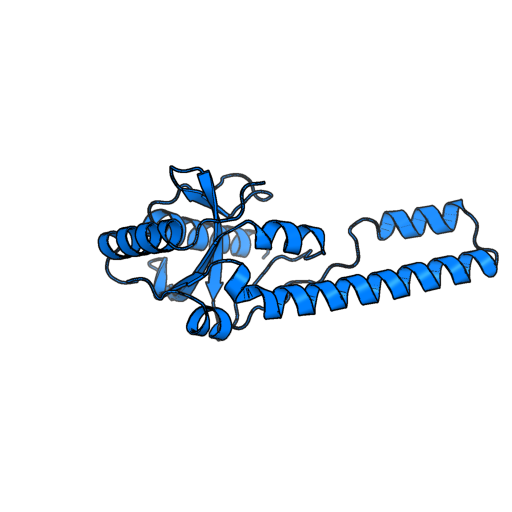07 C C . GLU A 1 103 ? 1.034 4.378 -13.795 1.00 96.31 103 GLU A C 1
ATOM 809 O O . GLU A 1 103 ? 1.814 3.964 -14.655 1.00 96.31 103 GLU A O 1
ATOM 814 N N . SER A 1 104 ? 0.370 5.528 -13.949 1.00 96.38 104 SER A N 1
ATOM 815 C CA . SER A 1 104 ? 0.530 6.393 -15.123 1.00 96.38 104 SER A CA 1
ATOM 816 C C . SER A 1 104 ? 1.972 6.881 -15.270 1.00 96.38 104 SER A C 1
ATOM 818 O O . SER A 1 104 ? 2.529 6.841 -16.374 1.00 96.38 104 SER A O 1
ATOM 820 N N . LEU A 1 105 ? 2.606 7.266 -14.154 1.00 94.25 105 LEU A N 1
ATOM 821 C CA . LEU A 1 105 ? 4.017 7.638 -14.118 1.00 94.25 105 LEU A CA 1
ATOM 822 C C . LEU A 1 105 ? 4.900 6.477 -14.592 1.00 94.25 105 LEU A C 1
ATOM 824 O O . LEU A 1 105 ? 5.616 6.649 -15.578 1.00 94.25 105 LEU A O 1
ATOM 828 N N . LEU A 1 106 ? 4.782 5.297 -13.977 1.00 93.19 106 LEU A N 1
ATOM 829 C CA . LEU A 1 106 ? 5.560 4.101 -14.328 1.00 93.19 106 LEU A CA 1
ATOM 830 C C . LEU A 1 106 ? 5.405 3.731 -15.813 1.00 93.19 106 LEU A C 1
ATOM 832 O O . LEU A 1 106 ? 6.395 3.579 -16.532 1.00 93.19 106 LEU A O 1
ATOM 836 N N . LYS A 1 107 ? 4.163 3.687 -16.316 1.00 92.38 107 LYS A N 1
ATOM 837 C CA . LYS A 1 107 ? 3.866 3.414 -17.733 1.00 92.38 107 LYS A CA 1
ATOM 838 C C . LYS A 1 107 ? 4.461 4.481 -18.655 1.00 92.38 107 LYS A C 1
ATOM 840 O O . LYS A 1 107 ? 4.896 4.178 -19.767 1.00 92.38 107 LYS A O 1
ATOM 845 N N . SER A 1 108 ? 4.480 5.747 -18.233 1.00 93.50 108 SER A N 1
ATOM 846 C CA . SER A 1 108 ? 5.083 6.830 -19.018 1.00 93.50 108 SER A CA 1
ATOM 847 C C . SER A 1 108 ? 6.597 6.680 -19.140 1.00 93.50 108 SER A C 1
ATOM 849 O O . SER A 1 108 ? 7.144 6.888 -20.225 1.00 93.50 108 SER A O 1
ATOM 851 N N . GLU A 1 109 ? 7.265 6.273 -18.064 1.00 91.62 109 GLU A N 1
ATOM 852 C CA . GLU A 1 109 ? 8.701 6.020 -18.058 1.00 91.62 109 GLU A CA 1
ATOM 853 C C . GLU A 1 109 ? 9.023 4.806 -18.930 1.00 91.62 109 GLU A C 1
ATOM 855 O O . GLU A 1 109 ? 9.946 4.860 -19.744 1.00 91.62 109 GLU A O 1
ATOM 860 N N . GLU A 1 110 ? 8.205 3.752 -18.859 1.00 89.88 110 GLU A N 1
ATOM 861 C CA . GLU A 1 110 ? 8.386 2.542 -19.661 1.00 89.88 110 GLU A CA 1
ATOM 862 C C . GLU A 1 110 ? 8.301 2.863 -21.160 1.00 89.88 110 GLU A C 1
ATOM 864 O O . GLU A 1 110 ? 9.117 2.405 -21.967 1.00 89.88 110 GLU A O 1
ATOM 869 N N . ARG A 1 111 ? 7.363 3.740 -21.548 1.00 91.62 111 ARG A N 1
ATOM 870 C CA . ARG A 1 111 ? 7.268 4.256 -22.922 1.00 91.62 111 ARG A CA 1
ATOM 871 C C . ARG A 1 111 ? 8.523 5.024 -23.344 1.00 91.62 111 ARG A C 1
ATOM 873 O O . ARG A 1 111 ? 8.954 4.881 -24.491 1.00 91.62 111 ARG A O 1
ATOM 880 N N . ARG A 1 112 ? 9.121 5.833 -22.457 1.00 92.44 112 ARG A N 1
ATOM 881 C CA . ARG A 1 112 ? 10.380 6.549 -22.748 1.00 92.44 112 ARG A CA 1
ATOM 882 C C . ARG A 1 112 ? 11.524 5.564 -22.957 1.00 92.44 112 ARG A C 1
ATOM 884 O O . ARG A 1 112 ? 12.227 5.682 -23.956 1.00 92.44 112 ARG A O 1
ATOM 891 N N . PHE A 1 113 ? 11.650 4.569 -22.085 1.00 90.94 113 PHE A N 1
ATOM 892 C CA . PHE A 1 113 ? 12.661 3.522 -22.201 1.00 90.94 113 PHE A CA 1
ATOM 893 C C . PHE A 1 113 ? 12.536 2.752 -23.524 1.00 90.94 113 PHE A C 1
ATOM 895 O O . PHE A 1 113 ? 13.492 2.676 -24.296 1.00 90.94 113 PHE A O 1
ATOM 902 N N . LYS A 1 114 ? 11.324 2.294 -23.869 1.00 90.88 114 LYS A N 1
ATOM 903 C CA . LYS A 1 114 ? 11.043 1.633 -25.157 1.00 90.88 114 LYS A CA 1
ATOM 904 C C . LYS A 1 114 ? 11.414 2.510 -26.357 1.00 90.88 114 LYS A C 1
ATOM 906 O O . LYS A 1 114 ? 11.925 2.000 -27.352 1.00 90.88 114 LYS A O 1
ATOM 911 N N . ARG A 1 115 ? 11.182 3.825 -26.283 1.00 94.44 115 ARG A N 1
ATOM 912 C CA . ARG A 1 115 ? 11.579 4.769 -27.341 1.00 94.44 115 ARG A CA 1
ATOM 913 C C . ARG A 1 115 ? 13.101 4.868 -27.483 1.00 94.44 115 ARG A C 1
ATOM 915 O O . ARG A 1 115 ? 13.578 4.878 -28.614 1.00 94.44 115 ARG A O 1
ATOM 922 N N . VAL A 1 116 ? 13.840 4.912 -26.373 1.00 93.81 116 VAL A N 1
ATOM 923 C CA . VAL A 1 116 ? 15.314 4.940 -26.377 1.00 93.81 116 VAL A CA 1
ATOM 924 C C . VAL A 1 116 ? 15.878 3.662 -26.995 1.00 93.81 116 VAL A C 1
ATOM 926 O O . VAL A 1 116 ? 16.692 3.758 -27.907 1.00 93.81 116 VAL A O 1
ATOM 929 N N . LEU A 1 117 ? 15.380 2.481 -26.608 1.00 93.56 117 LEU A N 1
ATOM 930 C CA . LEU A 1 117 ? 15.828 1.214 -27.204 1.00 93.56 117 LEU A CA 1
ATOM 931 C C . LEU A 1 117 ? 15.600 1.165 -28.721 1.00 93.56 117 LEU A C 1
ATOM 933 O O . LEU A 1 117 ? 16.475 0.743 -29.472 1.00 93.56 117 LEU A O 1
ATOM 937 N N . ARG A 1 118 ? 14.445 1.648 -29.203 1.00 94.81 118 ARG A N 1
ATOM 938 C CA . ARG A 1 118 ? 14.179 1.740 -30.651 1.00 94.81 118 ARG A CA 1
ATOM 939 C C . ARG A 1 118 ? 15.139 2.698 -31.356 1.00 94.81 118 ARG A C 1
ATOM 941 O O . ARG A 1 118 ? 15.526 2.437 -32.490 1.00 94.81 118 ARG A O 1
ATOM 948 N N . ALA A 1 119 ? 15.487 3.818 -30.724 1.00 97.31 119 ALA A N 1
ATOM 949 C CA . ALA A 1 119 ? 16.446 4.766 -31.281 1.00 97.31 119 ALA A CA 1
ATOM 950 C C . ALA A 1 119 ? 17.857 4.164 -31.345 1.00 97.31 119 ALA A C 1
ATOM 952 O O . ALA A 1 119 ? 18.478 4.243 -32.398 1.00 97.31 119 ALA A O 1
ATOM 953 N N . ALA A 1 120 ? 18.305 3.492 -30.281 1.00 96.56 120 ALA A N 1
ATOM 954 C CA . ALA A 1 120 ? 19.587 2.790 -30.245 1.00 96.56 120 ALA A CA 1
ATOM 955 C C . ALA A 1 120 ? 19.678 1.714 -31.338 1.00 96.56 120 ALA A C 1
ATOM 957 O O . ALA A 1 120 ? 20.646 1.693 -32.093 1.00 96.56 120 ALA A O 1
ATOM 958 N N . LYS A 1 121 ? 18.627 0.898 -31.508 1.00 96.38 121 LYS A N 1
ATOM 959 C CA . LYS A 1 121 ? 18.559 -0.097 -32.591 1.00 96.38 121 LYS A CA 1
ATOM 960 C C . LYS A 1 121 ? 18.687 0.547 -33.977 1.00 96.38 121 LYS A C 1
ATOM 962 O O . LYS A 1 121 ? 19.433 0.061 -34.816 1.00 96.38 121 LYS A O 1
ATOM 967 N N . ARG A 1 122 ? 18.007 1.675 -34.220 1.00 97.12 122 ARG A N 1
ATOM 968 C CA . ARG A 1 122 ? 18.131 2.423 -35.490 1.00 97.12 122 ARG A CA 1
ATOM 969 C C . ARG A 1 122 ? 19.512 3.045 -35.704 1.00 97.12 122 ARG A C 1
ATOM 971 O O . ARG A 1 122 ? 19.886 3.260 -36.847 1.00 97.12 122 ARG A O 1
ATOM 978 N N . ALA A 1 123 ? 20.239 3.336 -34.630 1.00 97.69 123 ALA A N 1
ATOM 979 C CA . ALA A 1 123 ? 21.595 3.874 -34.678 1.00 97.69 123 ALA A CA 1
ATOM 980 C C . ALA A 1 123 ? 22.679 2.787 -34.829 1.00 97.69 123 ALA A C 1
ATOM 982 O O . ALA A 1 123 ? 23.859 3.122 -34.844 1.00 97.69 123 ALA A O 1
ATOM 983 N N . GLY A 1 124 ? 22.296 1.508 -34.943 1.00 97.75 124 GLY A N 1
ATOM 984 C CA . GLY A 1 124 ? 23.220 0.397 -35.183 1.00 97.75 124 GLY A CA 1
ATOM 985 C C . GLY A 1 124 ? 23.547 -0.465 -33.961 1.00 97.75 124 GLY A C 1
ATOM 986 O O . GLY A 1 124 ? 24.411 -1.328 -34.069 1.00 97.75 124 GLY A O 1
ATOM 987 N N . ALA A 1 125 ? 22.875 -0.276 -32.817 1.00 97.25 125 ALA A N 1
ATOM 988 C CA . ALA A 1 125 ? 23.008 -1.212 -31.697 1.00 97.25 125 ALA A CA 1
ATOM 989 C C . ALA A 1 125 ? 22.549 -2.621 -32.112 1.00 97.25 125 ALA A C 1
ATOM 991 O O . ALA A 1 125 ? 21.514 -2.765 -32.773 1.00 97.25 125 ALA A O 1
ATOM 992 N N . THR A 1 126 ? 23.303 -3.646 -31.709 1.00 97.69 126 THR A N 1
ATOM 993 C CA . THR A 1 126 ? 23.002 -5.038 -32.061 1.00 97.69 126 THR A CA 1
ATOM 994 C C . THR A 1 126 ? 21.762 -5.544 -31.320 1.00 97.69 126 THR A C 1
ATOM 996 O O . THR A 1 126 ? 21.369 -5.008 -30.281 1.00 97.69 126 THR A O 1
ATOM 999 N N . ASP A 1 127 ? 21.127 -6.599 -31.834 1.00 95.88 127 ASP A N 1
ATOM 1000 C CA . ASP A 1 127 ? 20.005 -7.227 -31.127 1.00 95.88 127 ASP A CA 1
ATOM 1001 C C . ASP A 1 127 ? 20.430 -7.832 -29.780 1.00 95.88 127 ASP A C 1
ATOM 1003 O O . ASP A 1 127 ? 19.646 -7.797 -28.830 1.00 95.88 127 ASP A O 1
ATOM 1007 N N . GLU A 1 128 ? 21.678 -8.300 -29.674 1.00 96.75 128 GLU A N 1
ATOM 1008 C CA . GLU A 1 128 ? 22.270 -8.788 -28.426 1.00 96.75 128 GLU A CA 1
ATOM 1009 C C . GLU A 1 128 ? 22.390 -7.667 -27.385 1.00 96.75 128 GLU A C 1
ATOM 1011 O O . GLU A 1 128 ? 21.918 -7.828 -26.260 1.00 96.75 128 GLU A O 1
ATOM 1016 N N . ASP A 1 129 ? 22.906 -6.494 -27.768 1.00 95.06 129 ASP A N 1
ATOM 1017 C CA . ASP A 1 129 ? 23.010 -5.335 -26.870 1.00 95.06 129 ASP A CA 1
ATOM 1018 C C . ASP A 1 129 ? 21.633 -4.849 -26.404 1.00 95.06 129 ASP A C 1
ATOM 1020 O O . ASP A 1 129 ? 21.419 -4.540 -25.226 1.00 95.06 129 ASP A O 1
ATOM 1024 N N . ILE A 1 130 ? 20.666 -4.783 -27.326 1.00 95.12 130 ILE A N 1
ATOM 1025 C CA . ILE A 1 130 ? 19.297 -4.367 -27.008 1.00 95.12 130 ILE A CA 1
ATOM 1026 C C . ILE A 1 130 ? 18.650 -5.343 -26.026 1.00 95.12 130 ILE A C 1
ATOM 1028 O O . ILE A 1 130 ? 17.970 -4.905 -25.091 1.00 95.12 130 ILE A O 1
ATOM 1032 N N . GLU A 1 131 ? 18.843 -6.645 -26.224 1.00 92.38 131 GLU A N 1
ATOM 1033 C CA . GLU A 1 131 ? 18.297 -7.667 -25.340 1.00 92.38 131 GLU A CA 1
ATOM 1034 C C . GLU A 1 131 ? 19.007 -7.677 -23.981 1.00 92.38 131 GLU A C 1
ATOM 1036 O O . GLU A 1 131 ? 18.334 -7.703 -22.951 1.00 92.38 131 GLU A O 1
ATOM 1041 N N . PHE A 1 132 ? 20.332 -7.522 -23.947 1.00 91.81 132 PHE A N 1
ATOM 1042 C CA . PHE A 1 132 ? 21.094 -7.366 -22.709 1.00 91.81 132 PHE A CA 1
ATOM 1043 C C . PHE A 1 132 ? 20.564 -6.197 -21.866 1.00 91.81 132 PHE A C 1
ATOM 1045 O O . PHE A 1 132 ? 20.229 -6.372 -20.690 1.00 91.81 132 PHE A O 1
ATOM 1052 N N . VAL A 1 133 ? 20.415 -5.007 -22.460 1.00 90.69 133 VAL A N 1
ATOM 1053 C CA . VAL A 1 133 ? 19.884 -3.829 -21.751 1.00 90.69 133 VAL A CA 1
ATOM 1054 C C . VAL A 1 133 ? 18.440 -4.063 -21.309 1.00 90.69 133 VAL A C 1
ATOM 1056 O O . VAL A 1 133 ? 18.076 -3.735 -20.178 1.00 90.69 133 VAL A O 1
ATOM 1059 N N . ARG A 1 134 ? 17.608 -4.674 -22.161 1.00 87.44 134 ARG A N 1
ATOM 1060 C CA . ARG A 1 134 ? 16.226 -5.021 -21.807 1.00 87.44 134 ARG A CA 1
ATOM 1061 C C . ARG A 1 134 ? 16.170 -5.953 -20.598 1.00 87.44 134 ARG A C 1
ATOM 1063 O O . ARG A 1 134 ? 15.363 -5.701 -19.710 1.00 87.44 134 ARG A O 1
ATOM 1070 N N . GLN A 1 135 ? 17.030 -6.968 -20.529 1.00 85.62 135 GLN A N 1
ATOM 1071 C CA . GLN A 1 135 ? 17.125 -7.891 -19.394 1.00 85.62 135 GLN A CA 1
ATOM 1072 C C . GLN A 1 135 ? 17.624 -7.202 -18.125 1.00 85.62 135 GLN A C 1
ATOM 1074 O O . GLN A 1 135 ? 17.081 -7.421 -17.045 1.00 85.62 135 GLN A O 1
ATOM 1079 N N . LYS A 1 136 ? 18.599 -6.291 -18.220 1.00 83.06 136 LYS A N 1
ATOM 1080 C CA . LYS A 1 136 ? 19.008 -5.487 -17.055 1.00 83.06 136 LYS A CA 1
ATOM 1081 C C . LYS A 1 136 ? 17.887 -4.576 -16.551 1.00 83.06 136 LYS A C 1
ATOM 1083 O O . LYS A 1 136 ? 17.823 -4.296 -15.356 1.00 83.06 136 LYS A O 1
ATOM 1088 N N . CYS A 1 137 ? 16.960 -4.199 -17.427 1.00 77.38 137 CYS A N 1
ATOM 1089 C CA . CYS A 1 137 ? 15.762 -3.438 -17.093 1.00 77.38 137 CYS A CA 1
ATOM 1090 C C . CYS A 1 137 ? 14.491 -4.302 -16.922 1.00 77.38 137 CYS A C 1
ATOM 1092 O O . CYS A 1 137 ? 13.413 -3.734 -16.754 1.00 77.38 137 CYS A O 1
ATOM 1094 N N . GLN A 1 138 ? 14.576 -5.646 -16.931 1.00 64.19 138 GLN A N 1
ATOM 1095 C CA . GLN A 1 138 ? 13.404 -6.547 -16.866 1.00 64.19 138 GLN A CA 1
ATOM 1096 C C . GLN A 1 138 ? 12.628 -6.450 -15.555 1.00 64.19 138 GLN A C 1
ATOM 1098 O O . GLN A 1 138 ? 11.426 -6.701 -15.550 1.00 64.19 138 GLN A O 1
ATOM 1103 N N . ARG A 1 139 ? 13.273 -6.035 -14.454 1.00 61.72 139 ARG A N 1
ATOM 1104 C CA . ARG A 1 139 ? 12.567 -5.695 -13.201 1.00 61.72 139 ARG A CA 1
ATOM 1105 C C . ARG A 1 139 ? 11.579 -4.534 -13.371 1.00 61.72 139 ARG A C 1
ATOM 1107 O O . ARG A 1 139 ? 10.808 -4.243 -12.462 1.00 61.72 139 ARG A O 1
ATOM 1114 N N . GLY A 1 140 ? 11.567 -3.925 -14.552 1.00 64.50 140 GLY A N 1
ATOM 1115 C CA . GLY A 1 140 ? 10.755 -2.790 -14.904 1.00 64.50 140 GLY A CA 1
ATOM 1116 C C . GLY A 1 140 ? 11.405 -1.507 -14.431 1.00 64.50 140 GLY A C 1
ATOM 1117 O O . GLY A 1 140 ? 12.434 -1.480 -13.754 1.00 64.50 140 GLY A O 1
ATOM 1118 N N . ILE A 1 141 ? 10.759 -0.414 -14.796 1.00 79.88 141 ILE A N 1
ATOM 1119 C CA . ILE A 1 141 ? 10.990 0.848 -14.122 1.00 79.88 141 ILE A CA 1
ATOM 1120 C C . ILE A 1 141 ? 10.226 0.738 -12.815 1.00 79.88 141 ILE A C 1
ATOM 1122 O O . ILE A 1 141 ? 9.006 0.596 -12.833 1.00 79.88 141 ILE A O 1
ATOM 1126 N N . THR A 1 142 ? 10.953 0.711 -11.705 1.00 90.25 142 THR A N 1
ATOM 1127 C CA . THR A 1 142 ? 10.380 0.666 -10.363 1.00 90.25 142 THR A CA 1
ATOM 1128 C C . THR A 1 142 ? 10.639 1.979 -9.647 1.00 90.25 142 THR A C 1
ATOM 1130 O O . THR A 1 142 ? 11.548 2.745 -9.982 1.00 90.25 142 THR A O 1
ATOM 1133 N N . ARG A 1 143 ? 9.814 2.265 -8.644 1.00 91.12 143 ARG A N 1
ATOM 1134 C CA . ARG A 1 143 ? 10.028 3.386 -7.734 1.00 91.12 143 ARG A CA 1
ATOM 1135 C C . ARG A 1 143 ? 10.378 2.860 -6.353 1.00 91.12 143 ARG A C 1
ATOM 1137 O O . ARG A 1 143 ? 9.713 1.969 -5.828 1.00 91.12 143 ARG A O 1
ATOM 1144 N N . ASN A 1 144 ? 11.406 3.464 -5.765 1.00 91.44 144 ASN A N 1
ATOM 1145 C CA . ASN A 1 144 ? 11.817 3.172 -4.404 1.00 91.44 144 ASN A CA 1
ATOM 1146 C C . ASN A 1 144 ? 10.930 3.912 -3.404 1.00 91.44 144 ASN A C 1
ATOM 1148 O O . ASN A 1 144 ? 10.989 5.138 -3.316 1.00 91.44 144 ASN A O 1
ATOM 1152 N N . ASN A 1 145 ? 10.136 3.153 -2.649 1.00 91.81 145 ASN A N 1
ATOM 1153 C CA . ASN A 1 145 ? 9.330 3.617 -1.522 1.00 91.81 145 ASN A CA 1
ATOM 1154 C C . ASN A 1 145 ? 8.458 4.852 -1.835 1.00 91.81 145 ASN A C 1
ATOM 1156 O O . ASN A 1 145 ? 8.527 5.846 -1.097 1.00 91.81 145 ASN A O 1
ATOM 1160 N N . PRO A 1 146 ? 7.659 4.839 -2.925 1.00 94.00 146 PRO A N 1
ATOM 1161 C CA . PRO A 1 146 ? 6.709 5.911 -3.193 1.00 94.00 146 PRO A CA 1
ATOM 1162 C C . PRO A 1 146 ? 5.733 6.027 -2.016 1.00 94.00 146 PRO A C 1
ATOM 1164 O O . PRO A 1 146 ? 5.024 5.077 -1.688 1.00 94.00 146 PRO A O 1
ATOM 1167 N N . LYS A 1 147 ? 5.720 7.183 -1.348 1.00 94.00 147 LYS A N 1
ATOM 1168 C CA . LYS A 1 147 ? 4.931 7.386 -0.128 1.00 94.00 147 LYS A CA 1
ATOM 1169 C C . LYS A 1 147 ? 3.454 7.579 -0.443 1.00 94.00 147 LYS A C 1
ATOM 1171 O O . LYS A 1 147 ? 3.105 8.321 -1.367 1.00 94.00 147 LYS A O 1
ATOM 1176 N N . ILE A 1 148 ? 2.599 6.956 0.364 1.00 95.50 148 ILE A N 1
ATOM 1177 C CA . ILE A 1 148 ? 1.161 7.228 0.364 1.00 95.50 148 ILE A CA 1
ATOM 1178 C C . ILE A 1 148 ? 0.878 8.221 1.500 1.00 95.50 148 ILE A C 1
ATOM 1180 O O . ILE A 1 148 ? 1.231 7.936 2.649 1.00 95.50 148 ILE A O 1
ATOM 1184 N N . PRO A 1 149 ? 0.247 9.376 1.231 1.00 95.44 149 PRO A N 1
ATOM 1185 C CA . PRO A 1 149 ? -0.159 10.293 2.288 1.00 95.44 149 PRO A CA 1
ATOM 1186 C C . PRO A 1 149 ? -1.126 9.615 3.264 1.00 95.44 149 PRO A C 1
ATOM 1188 O O . PRO A 1 149 ? -2.142 9.063 2.843 1.00 95.44 149 PRO A O 1
ATOM 1191 N N . LEU A 1 150 ? -0.868 9.720 4.573 1.00 95.00 150 LEU A N 1
ATOM 1192 C CA . LEU A 1 150 ? -1.762 9.183 5.611 1.00 95.00 150 LEU A CA 1
ATOM 1193 C C . LEU A 1 150 ? -3.178 9.778 5.513 1.00 95.00 150 LEU A C 1
ATOM 1195 O O . LEU A 1 150 ? -4.153 9.137 5.890 1.00 95.00 150 LEU A O 1
ATOM 1199 N N . GLN A 1 151 ? -3.294 10.994 4.975 1.00 95.38 151 GLN A N 1
ATOM 1200 C CA . GLN A 1 151 ? -4.567 11.669 4.734 1.00 95.38 151 GLN A CA 1
ATOM 1201 C C . GLN A 1 151 ? -5.531 10.843 3.870 1.00 95.38 151 GLN A C 1
ATOM 1203 O O . GLN A 1 151 ? -6.708 10.791 4.201 1.00 95.38 151 GLN A O 1
ATOM 1208 N N . LEU A 1 152 ? -5.044 10.107 2.862 1.00 96.25 152 LEU A N 1
ATOM 1209 C CA . LEU A 1 152 ? -5.911 9.253 2.039 1.00 96.25 152 LEU A CA 1
ATOM 1210 C C . LEU A 1 152 ? -6.585 8.146 2.858 1.00 96.25 152 LEU A C 1
ATOM 1212 O O . LEU A 1 152 ? -7.726 7.787 2.586 1.00 96.25 152 LEU A O 1
ATOM 1216 N N . PHE A 1 153 ? -5.908 7.635 3.888 1.00 96.69 153 PHE A N 1
ATOM 1217 C CA . PHE A 1 153 ? -6.485 6.637 4.790 1.00 96.69 153 PHE A CA 1
ATOM 1218 C C . PHE A 1 153 ? -7.509 7.245 5.747 1.00 96.69 153 PHE A C 1
ATOM 1220 O O . PHE A 1 153 ? -8.469 6.577 6.117 1.00 96.69 153 PHE A O 1
ATOM 1227 N N . ARG A 1 154 ? -7.324 8.513 6.128 1.00 95.50 154 ARG A N 1
ATOM 1228 C CA . ARG A 1 154 ? -8.283 9.248 6.963 1.00 95.50 154 ARG A CA 1
ATOM 1229 C C . ARG A 1 154 ? -9.556 9.597 6.199 1.00 95.50 154 ARG A C 1
ATOM 1231 O O . ARG A 1 154 ? -10.631 9.533 6.774 1.00 95.50 154 ARG A O 1
ATOM 1238 N N . GLU A 1 155 ? -9.423 9.977 4.932 1.00 96.75 155 GLU A N 1
ATOM 1239 C CA . GLU A 1 155 ? -10.539 10.422 4.091 1.00 96.75 155 GLU A CA 1
ATOM 1240 C C . GLU A 1 155 ? -11.352 9.252 3.531 1.00 96.75 155 GLU A C 1
ATOM 1242 O O . GLU A 1 155 ? -12.576 9.325 3.484 1.00 96.75 155 GLU A O 1
ATOM 1247 N N . ASN A 1 156 ? -10.680 8.169 3.127 1.00 97.75 156 ASN A N 1
ATOM 1248 C CA . ASN A 1 156 ? -11.313 7.071 2.389 1.00 97.75 156 ASN A CA 1
ATOM 1249 C C . ASN A 1 156 ? -11.432 5.772 3.202 1.00 97.75 156 ASN A C 1
ATOM 1251 O O . ASN A 1 156 ? -11.892 4.755 2.679 1.00 97.75 156 ASN A O 1
ATOM 1255 N N . GLY A 1 157 ? -10.971 5.776 4.454 1.00 97.12 157 GLY A N 1
ATOM 1256 C CA . GLY A 1 157 ? -10.952 4.610 5.330 1.00 97.12 157 GLY A CA 1
ATOM 1257 C C . GLY A 1 157 ? -11.938 4.677 6.481 1.00 97.12 157 GLY A C 1
ATOM 1258 O O . GLY A 1 157 ? -12.517 5.714 6.793 1.00 97.12 157 GLY A O 1
ATOM 1259 N N . LEU A 1 158 ? -12.078 3.542 7.159 1.00 98.31 158 LEU A N 1
ATOM 1260 C CA . LEU A 1 158 ? -12.699 3.467 8.472 1.00 98.31 158 LEU A CA 1
ATOM 1261 C C . LEU A 1 158 ? -11.609 3.534 9.544 1.00 98.31 158 LEU A C 1
ATOM 1263 O O . LEU A 1 158 ? -10.699 2.703 9.557 1.00 98.31 158 LEU A O 1
ATOM 1267 N N . GLN A 1 159 ? -11.730 4.484 10.472 1.00 98.25 159 GLN A N 1
ATOM 1268 C CA . GLN A 1 159 ? -10.922 4.482 11.688 1.00 98.25 159 GLN A CA 1
ATOM 1269 C C . GLN A 1 159 ? -11.444 3.407 12.648 1.00 98.25 159 GLN A C 1
ATOM 1271 O O . GLN A 1 159 ? -12.581 3.468 13.118 1.00 98.25 159 GLN A O 1
ATOM 1276 N N . LEU A 1 160 ? -10.601 2.417 12.920 1.00 98.38 160 LEU A N 1
ATOM 1277 C CA . LEU A 1 160 ? -10.854 1.350 13.876 1.00 98.38 160 LEU A CA 1
ATOM 1278 C C . LEU A 1 160 ? -10.526 1.821 15.295 1.00 98.38 160 LEU A C 1
ATOM 1280 O O . LEU A 1 160 ? -9.696 2.711 15.515 1.00 98.38 160 LEU A O 1
ATOM 1284 N N . ASP A 1 161 ? -11.167 1.191 16.272 1.00 97.94 161 ASP A N 1
ATOM 1285 C CA . ASP A 1 161 ? -10.844 1.375 17.677 1.00 97.94 161 ASP A CA 1
ATOM 1286 C C . ASP A 1 161 ? -9.435 0.832 17.953 1.00 97.94 161 ASP A C 1
ATOM 1288 O O . ASP A 1 161 ? -9.175 -0.362 17.854 1.00 97.94 161 ASP A O 1
ATOM 1292 N N . HIS A 1 162 ? -8.491 1.717 18.256 1.00 95.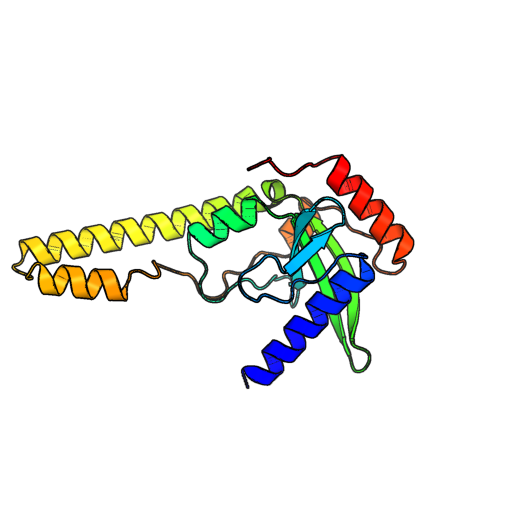25 162 HIS A N 1
ATOM 1293 C CA . HIS A 1 162 ? -7.093 1.346 18.472 1.00 95.25 162 HIS A CA 1
ATOM 1294 C C . HIS A 1 162 ? -6.789 1.001 19.938 1.00 95.25 162 HIS A C 1
ATOM 1296 O O . HIS A 1 162 ? -5.673 0.588 20.241 1.00 95.25 162 HIS A O 1
ATOM 1302 N N . GLN A 1 163 ? -7.765 1.165 20.839 1.00 95.12 163 GLN A N 1
ATOM 1303 C CA . GLN A 1 163 ? -7.629 0.901 22.275 1.00 95.12 163 GLN A CA 1
ATOM 1304 C C . GLN A 1 163 ? -8.305 -0.416 22.676 1.00 95.12 163 GLN A C 1
ATOM 1306 O O . GLN A 1 163 ? -7.895 -1.052 23.643 1.00 95.12 163 GLN A O 1
ATOM 1311 N N . ASN A 1 164 ? -9.317 -0.855 21.922 1.00 97.19 164 ASN A N 1
ATOM 1312 C CA . ASN A 1 164 ? -10.057 -2.083 22.184 1.00 97.19 164 ASN A CA 1
ATOM 1313 C C . ASN A 1 164 ? -9.998 -3.047 20.990 1.00 97.19 164 ASN A C 1
ATOM 1315 O O . ASN A 1 164 ? -10.739 -2.908 20.015 1.00 97.19 164 ASN A O 1
ATOM 1319 N N . ALA A 1 165 ? -9.165 -4.084 21.112 1.00 97.12 165 ALA A N 1
ATOM 1320 C CA . ALA A 1 165 ? -8.965 -5.088 20.067 1.00 97.12 165 ALA A CA 1
ATOM 1321 C C . ALA A 1 165 ? -10.256 -5.826 19.668 1.00 97.12 165 ALA A C 1
ATOM 1323 O O . ALA A 1 165 ? -10.469 -6.087 18.487 1.00 97.12 165 ALA A O 1
ATOM 1324 N N . ALA A 1 166 ? -11.141 -6.151 20.618 1.00 97.75 166 ALA A N 1
ATOM 1325 C CA . ALA A 1 166 ? -12.389 -6.856 20.311 1.00 97.75 166 ALA A CA 1
ATOM 1326 C C . ALA A 1 166 ? -13.305 -6.003 19.420 1.00 97.75 166 ALA A C 1
ATOM 1328 O O . ALA A 1 166 ? -13.801 -6.477 18.397 1.00 97.75 166 ALA A O 1
ATOM 1329 N N . LYS A 1 167 ? -13.443 -4.717 19.757 1.00 98.31 167 LYS A N 1
ATOM 1330 C CA . LYS A 1 167 ? -14.216 -3.757 18.965 1.00 98.31 167 LYS A CA 1
ATOM 1331 C C . LYS A 1 167 ? -13.570 -3.477 17.605 1.00 98.31 167 LYS A C 1
ATOM 1333 O O . LYS A 1 167 ? -14.275 -3.424 16.600 1.00 98.31 167 LYS A O 1
ATOM 1338 N N . ALA A 1 168 ? -12.241 -3.375 17.543 1.00 98.25 168 ALA A N 1
ATOM 1339 C CA . ALA A 1 168 ? -11.504 -3.219 16.287 1.00 98.25 168 ALA A CA 1
ATOM 1340 C C . ALA A 1 168 ? -11.770 -4.377 15.313 1.00 98.25 168 ALA A C 1
ATOM 1342 O O . ALA A 1 168 ? -12.037 -4.157 14.132 1.00 98.25 168 ALA A O 1
ATOM 1343 N N . ARG A 1 169 ? -11.736 -5.615 15.823 1.00 98.38 169 ARG A N 1
ATOM 1344 C CA . ARG A 1 169 ? -12.005 -6.842 15.057 1.00 98.38 169 ARG A CA 1
ATOM 1345 C C . ARG A 1 169 ? -13.433 -6.874 14.525 1.00 98.38 169 ARG A C 1
ATOM 1347 O O . ARG A 1 169 ? -13.648 -7.201 13.359 1.00 98.38 169 ARG A O 1
ATOM 1354 N N . GLU A 1 170 ? -14.406 -6.495 15.350 1.00 98.31 170 GLU A N 1
ATOM 1355 C CA . GLU A 1 170 ? -15.806 -6.389 14.931 1.00 98.31 170 GLU A CA 1
ATOM 1356 C C . GLU A 1 170 ? -15.987 -5.344 13.818 1.00 98.31 170 GLU A C 1
ATOM 1358 O O . GLU A 1 170 ? -16.609 -5.622 12.788 1.00 98.31 170 GLU A O 1
ATOM 1363 N N . GLN A 1 171 ? -15.395 -4.159 13.989 1.00 98.56 171 GLN A N 1
ATOM 1364 C CA . GLN A 1 171 ? -15.428 -3.085 12.996 1.00 98.56 171 GLN A CA 1
ATOM 1365 C C . GLN A 1 171 ? -14.769 -3.503 11.677 1.00 98.56 171 GLN A C 1
ATOM 1367 O O . GLN A 1 171 ? -15.347 -3.259 10.615 1.00 98.56 171 GLN A O 1
ATOM 1372 N N . LEU A 1 172 ? -13.615 -4.177 11.736 1.00 98.56 172 LEU A N 1
ATOM 1373 C CA . LEU A 1 172 ? -12.923 -4.718 10.566 1.00 98.56 172 LEU A CA 1
ATOM 1374 C C . LEU A 1 172 ? -13.801 -5.732 9.824 1.00 98.56 172 LEU A C 1
ATOM 1376 O O . LEU A 1 172 ? -14.041 -5.586 8.626 1.00 98.56 172 LEU A O 1
ATOM 1380 N N . ALA A 1 173 ? -14.358 -6.716 10.536 1.00 97.88 173 ALA A N 1
ATOM 1381 C CA . ALA A 1 173 ? -15.248 -7.715 9.946 1.00 97.88 173 ALA A CA 1
ATOM 1382 C C . ALA A 1 173 ? -16.515 -7.082 9.339 1.00 97.88 173 ALA A C 1
ATOM 1384 O O . ALA A 1 173 ? -17.016 -7.522 8.299 1.00 97.88 173 ALA A O 1
ATOM 1385 N N . GLY A 1 174 ? -17.049 -6.034 9.975 1.00 98.19 174 GLY A N 1
ATOM 1386 C CA . GLY A 1 174 ? -18.142 -5.223 9.446 1.00 98.19 174 GLY A CA 1
ATOM 1387 C C . GLY A 1 174 ? -17.766 -4.486 8.160 1.00 98.19 174 GLY A C 1
ATOM 1388 O O . GLY A 1 174 ? -18.546 -4.501 7.208 1.00 98.19 174 GLY A O 1
ATOM 1389 N N . PHE A 1 175 ? -16.580 -3.877 8.118 1.00 98.38 175 PHE A N 1
ATOM 1390 C CA . PHE A 1 175 ? -16.056 -3.171 6.950 1.00 98.38 175 PHE A CA 1
ATOM 1391 C C . PHE A 1 175 ? -15.883 -4.113 5.754 1.00 98.38 175 PHE A C 1
ATOM 1393 O O . PHE A 1 175 ? -16.480 -3.883 4.706 1.00 98.38 175 PHE A O 1
ATOM 1400 N N . VAL A 1 176 ? -15.162 -5.220 5.936 1.00 97.56 176 VAL A N 1
ATOM 1401 C CA . VAL A 1 176 ? -14.876 -6.214 4.885 1.00 97.56 176 VAL A CA 1
ATOM 1402 C C . VAL A 1 176 ? -16.159 -6.781 4.279 1.00 97.56 176 VAL A C 1
ATOM 1404 O O . VAL A 1 176 ? -16.275 -6.935 3.068 1.00 97.56 176 VAL A O 1
ATOM 1407 N N . ARG A 1 177 ? -17.173 -7.037 5.112 1.00 96.88 177 ARG A N 1
ATOM 1408 C CA . ARG A 1 177 ? -18.484 -7.523 4.659 1.00 96.88 177 ARG A CA 1
ATOM 1409 C C . ARG A 1 177 ? -19.250 -6.503 3.810 1.00 96.88 177 ARG A C 1
ATOM 1411 O O . ARG A 1 177 ? -19.995 -6.918 2.929 1.00 96.88 177 ARG A O 1
ATOM 1418 N N . ARG A 1 178 ? -19.105 -5.201 4.078 1.00 97.25 178 ARG A N 1
ATOM 1419 C CA . ARG A 1 178 ? -19.749 -4.130 3.292 1.00 97.25 178 ARG A CA 1
ATOM 1420 C C . ARG A 1 178 ? -18.970 -3.765 2.029 1.00 97.25 178 ARG A C 1
ATOM 1422 O O . ARG A 1 178 ? -19.564 -3.248 1.090 1.00 97.25 178 ARG A O 1
ATOM 1429 N N . HIS A 1 179 ? -17.669 -4.035 2.014 1.00 96.56 179 HIS A N 1
ATOM 1430 C CA . HIS A 1 179 ? -16.753 -3.665 0.938 1.00 96.56 179 HIS A CA 1
ATOM 1431 C C . HIS A 1 179 ? -15.956 -4.889 0.469 1.00 96.56 179 HIS A C 1
ATOM 1433 O O . HIS A 1 179 ? -14.748 -4.936 0.694 1.00 96.56 179 HIS A O 1
ATOM 1439 N N . PRO A 1 180 ? -16.604 -5.908 -0.124 1.00 95.44 180 PRO A N 1
ATOM 1440 C CA . PRO A 1 180 ? -15.905 -7.109 -0.563 1.00 95.44 180 PRO A CA 1
ATOM 1441 C C . PRO A 1 180 ? -14.880 -6.779 -1.654 1.00 95.44 180 PRO A C 1
ATOM 1443 O O . PRO A 1 180 ? -15.174 -6.016 -2.576 1.00 95.44 180 PRO A O 1
ATOM 1446 N N . LEU A 1 181 ? -13.700 -7.397 -1.570 1.00 93.12 181 LEU A N 1
ATOM 1447 C CA . LEU A 1 181 ? -12.707 -7.330 -2.639 1.00 93.12 181 LEU A CA 1
ATOM 1448 C C . LEU A 1 181 ? -13.244 -8.014 -3.911 1.00 93.12 181 LEU A C 1
ATOM 1450 O O . LEU A 1 181 ? -14.022 -8.973 -3.817 1.00 93.12 181 LEU A O 1
ATOM 1454 N N . PRO A 1 182 ? -12.834 -7.552 -5.106 1.00 80.88 182 PRO A N 1
ATOM 1455 C CA . PRO A 1 182 ? -13.159 -8.242 -6.345 1.00 80.88 182 PRO A CA 1
ATOM 1456 C C . PRO A 1 182 ? -12.571 -9.657 -6.316 1.00 80.88 182 PRO A C 1
ATOM 1458 O O . PRO A 1 182 ? -11.410 -9.843 -5.956 1.00 80.88 182 PRO A O 1
ATOM 1461 N N . ARG A 1 183 ? -13.380 -10.658 -6.682 1.00 67.94 183 ARG A N 1
ATOM 1462 C CA . ARG A 1 183 ? -12.896 -12.035 -6.844 1.00 67.94 183 ARG A CA 1
ATOM 1463 C C . ARG A 1 183 ? -11.998 -12.090 -8.081 1.00 67.94 183 ARG A C 1
ATOM 1465 O O . ARG A 1 183 ? -12.387 -11.551 -9.119 1.00 67.94 183 ARG A O 1
ATOM 1472 N N . SER A 1 184 ? -10.814 -12.679 -7.930 1.00 57.66 184 SER A N 1
ATOM 1473 C CA . SER A 1 184 ? -9.892 -12.985 -9.026 1.00 57.66 184 SER A CA 1
ATOM 1474 C C . SER A 1 184 ? -10.404 -14.102 -9.927 1.00 57.66 184 SER A C 1
ATOM 1476 O O . SER A 1 184 ? -11.227 -14.927 -9.462 1.00 57.66 184 SER A O 1
#